Protein AF-A0A3D1SNP1-F1 (afdb_monomer_lite)

Secondary structure (DSSP, 8-state):
--------SHHHHHHHHHHHHHHHHHHHHHHHHHHHHHHHHHHHHHHHHHHHHHHHHHHHH-BHHHHHHHHHHHHHHTT--HHHHHHHHHHHHHHHHHIIIII---BTTT--HHHHHHHHHHHHHSB-TTSSBPPHHHHHHHHHHHHHHHHHHHHTTSSSS-GGGG--PPPPPPP--PPPPHHHHHHHHHHTS-TT--SHHHHHHHHHHHHHHHHHHHH---

Radius of gyration: 36.76 Å; chains: 1; bounding box: 94×92×94 Å

Structure (mmCIF, N/CA/C/O backbone):
data_AF-A0A3D1SNP1-F1
#
_entry.id   AF-A0A3D1SNP1-F1
#
loop_
_atom_site.group_PDB
_atom_site.id
_atom_site.type_symbol
_atom_site.label_atom_id
_atom_site.label_alt_id
_atom_site.label_comp_id
_atom_site.label_asym_id
_atom_site.label_entity_id
_atom_site.label_seq_id
_atom_site.pdbx_PDB_ins_code
_atom_site.Cartn_x
_atom_site.Cartn_y
_atom_site.Cartn_z
_atom_site.occupancy
_atom_site.B_iso_or_equiv
_atom_site.auth_seq_id
_atom_site.auth_comp_id
_atom_site.auth_asym_id
_atom_site.auth_atom_id
_atom_site.pdbx_PDB_model_num
ATOM 1 N N . MET A 1 1 ? -58.793 -73.718 56.127 1.00 41.69 1 MET A N 1
ATOM 2 C CA . MET A 1 1 ? -57.561 -73.667 55.311 1.00 41.69 1 MET A CA 1
ATOM 3 C C . MET A 1 1 ? -57.442 -72.226 54.839 1.00 41.69 1 MET A C 1
ATOM 5 O O . MET A 1 1 ? -58.309 -71.790 54.109 1.00 41.69 1 MET A O 1
ATOM 9 N N . GLY A 1 2 ? -56.604 -71.358 55.392 1.00 44.00 2 GLY A N 1
ATOM 10 C CA . GLY A 1 2 ? -55.218 -71.564 55.783 1.00 44.00 2 GLY A CA 1
ATOM 11 C C . GLY A 1 2 ? -54.349 -70.952 54.692 1.00 44.00 2 GLY A C 1
ATOM 12 O O . GLY A 1 2 ? -54.156 -71.608 53.682 1.00 44.00 2 GLY A O 1
ATOM 13 N N . SER A 1 3 ? -53.905 -69.709 54.898 1.00 43.56 3 SER A N 1
ATOM 14 C CA . SER A 1 3 ? -52.546 -69.228 54.597 1.00 43.56 3 SER A CA 1
ATOM 15 C C . SER A 1 3 ? -52.499 -67.700 54.670 1.00 43.56 3 SER A C 1
ATOM 17 O O . SER A 1 3 ? -53.070 -66.995 53.839 1.00 43.56 3 SER A O 1
ATOM 19 N N . GLU A 1 4 ? -51.794 -67.226 55.692 1.00 54.38 4 GLU A N 1
ATOM 20 C CA . GLU A 1 4 ? -51.233 -65.888 55.828 1.00 54.38 4 GLU A CA 1
ATOM 21 C C . GLU A 1 4 ? -50.501 -65.440 54.558 1.00 54.38 4 GLU A C 1
ATOM 23 O O . GLU A 1 4 ? -49.731 -66.216 53.996 1.00 54.38 4 GLU A O 1
ATOM 28 N N . GLN A 1 5 ? -50.589 -64.152 54.211 1.00 44.50 5 GLN A N 1
ATOM 29 C CA . GLN A 1 5 ? -49.405 -63.438 53.732 1.00 44.50 5 GLN A CA 1
ATOM 30 C C . GLN A 1 5 ? -49.269 -62.075 54.415 1.00 44.50 5 GLN A C 1
ATOM 32 O O . GLN A 1 5 ? -50.040 -61.135 54.239 1.00 44.50 5 GLN A O 1
ATOM 37 N N . SER A 1 6 ? -48.238 -62.052 55.248 1.00 46.25 6 SER A N 1
ATOM 38 C CA . SER A 1 6 ? -47.672 -60.972 56.034 1.00 46.25 6 SER A CA 1
ATOM 39 C C . SER A 1 6 ? -46.892 -59.971 55.162 1.00 46.25 6 SER A C 1
ATOM 41 O O . SER A 1 6 ? -46.160 -60.362 54.259 1.00 46.25 6 SER A O 1
ATOM 43 N N . LYS A 1 7 ? -47.026 -58.681 55.516 1.00 54.97 7 LYS A N 1
ATOM 44 C CA . LYS A 1 7 ? -46.068 -57.558 55.383 1.00 54.97 7 LYS A CA 1
ATOM 45 C C . LYS A 1 7 ? -45.305 -57.382 54.056 1.00 54.97 7 LYS A C 1
ATOM 47 O O . LYS A 1 7 ? -44.258 -57.992 53.907 1.00 54.97 7 LYS A O 1
ATOM 52 N N . GLN A 1 8 ? -45.635 -56.344 53.266 1.00 50.25 8 GLN A N 1
ATOM 53 C CA . GLN A 1 8 ? -44.623 -55.438 52.659 1.00 50.25 8 GLN A CA 1
ATOM 54 C C . GLN A 1 8 ? -45.152 -54.004 52.368 1.00 50.25 8 GLN A C 1
ATOM 56 O O . GLN A 1 8 ? -45.331 -53.646 51.207 1.00 50.25 8 GLN A O 1
ATOM 61 N N . PRO A 1 9 ? -45.334 -53.109 53.364 1.00 49.12 9 PRO A N 1
ATOM 62 C CA . PRO A 1 9 ? -45.567 -51.682 53.087 1.00 49.12 9 PRO A CA 1
ATOM 63 C C . PRO A 1 9 ? -44.273 -50.870 52.849 1.00 49.12 9 PRO A C 1
ATOM 65 O O . PRO A 1 9 ? -44.335 -49.683 52.545 1.00 49.12 9 PRO A O 1
ATOM 68 N N . SER A 1 10 ? -43.077 -51.457 53.015 1.00 54.72 10 SER A N 1
ATOM 69 C CA . SER A 1 10 ? -41.830 -50.682 53.154 1.00 54.72 10 SER A CA 1
ATOM 70 C C . SER A 1 10 ? -41.047 -50.424 51.859 1.00 54.72 10 SER A C 1
ATOM 72 O O . SER A 1 10 ? -40.319 -49.433 51.805 1.00 54.72 10 SER A O 1
ATOM 74 N N . LYS A 1 11 ? -41.193 -51.259 50.817 1.00 55.28 11 LYS A N 1
ATOM 75 C CA . LYS A 1 11 ? -40.366 -51.221 49.587 1.00 55.28 11 LYS A CA 1
ATOM 76 C C . LYS A 1 11 ? -40.820 -50.167 48.563 1.00 55.28 11 LYS A C 1
ATOM 78 O O . LYS A 1 11 ? -40.008 -49.393 48.069 1.00 55.28 11 LYS A O 1
ATOM 83 N N . GLN A 1 12 ? -42.129 -50.053 48.322 1.00 58.12 12 GLN A N 1
ATOM 84 C CA . GLN A 1 12 ? -42.682 -49.048 47.397 1.00 58.12 12 GLN A CA 1
ATOM 85 C C . GLN A 1 12 ? -42.515 -47.611 47.922 1.00 58.12 12 GLN A C 1
ATOM 87 O O . GLN A 1 12 ? -42.216 -46.691 47.163 1.00 58.12 12 GLN A O 1
ATOM 92 N N . MET A 1 13 ? -42.634 -47.408 49.240 1.00 56.16 13 MET A N 1
ATOM 93 C CA . MET A 1 13 ? -42.440 -46.093 49.863 1.00 56.16 13 MET A CA 1
ATOM 94 C C . MET A 1 13 ? -40.965 -45.645 49.859 1.00 56.16 13 MET A C 1
ATOM 96 O O . MET A 1 13 ? -40.683 -44.446 49.792 1.00 56.16 13 MET A O 1
ATOM 100 N N . THR A 1 14 ? -40.011 -46.588 49.904 1.00 63.25 14 THR A N 1
ATOM 101 C CA . THR A 1 14 ? -38.570 -46.297 49.777 1.00 63.25 14 THR A CA 1
ATOM 102 C C . THR A 1 14 ? -38.170 -46.001 48.334 1.00 63.25 14 THR A C 1
ATOM 104 O O . THR A 1 14 ? -37.409 -45.060 48.111 1.00 63.25 14 THR A O 1
ATOM 107 N N . GLU A 1 15 ? -38.730 -46.713 47.353 1.00 70.25 15 GLU A N 1
ATOM 108 C CA . GLU A 1 15 ? -38.539 -46.417 45.926 1.00 70.25 15 GLU A CA 1
ATOM 109 C C . GLU A 1 15 ? -39.110 -45.045 45.537 1.00 70.25 15 GLU A C 1
ATOM 111 O O . GLU A 1 15 ? -38.427 -44.265 44.870 1.00 70.25 15 GLU A O 1
ATOM 116 N N . ALA A 1 16 ? -40.301 -44.689 46.032 1.00 71.00 16 ALA A N 1
ATOM 117 C CA . ALA A 1 16 ? -40.900 -43.372 45.810 1.00 71.00 16 ALA A CA 1
ATOM 118 C C . ALA A 1 16 ? -40.064 -42.232 46.428 1.00 71.00 16 ALA A C 1
ATOM 120 O O . ALA A 1 16 ? -39.827 -41.208 45.779 1.00 71.00 16 ALA A O 1
ATOM 121 N N . ARG A 1 17 ? -39.544 -42.412 47.654 1.00 68.81 17 ARG A N 1
ATOM 122 C CA . ARG A 1 17 ? -38.609 -41.455 48.282 1.00 68.81 17 ARG A CA 1
ATOM 123 C C . ARG A 1 17 ? -37.294 -41.340 47.510 1.00 68.81 17 ARG A C 1
ATOM 125 O O . ARG A 1 17 ? -36.812 -40.227 47.310 1.00 68.81 17 ARG A O 1
ATOM 132 N N . ALA A 1 18 ? -36.732 -42.454 47.040 1.00 73.12 18 ALA A N 1
ATOM 133 C CA . ALA A 1 18 ? -35.506 -42.462 46.245 1.00 73.12 18 ALA A CA 1
ATOM 134 C C . ALA A 1 18 ? -35.694 -41.776 44.880 1.00 73.12 18 ALA A C 1
ATOM 136 O O . ALA A 1 18 ? -34.824 -41.016 44.449 1.00 73.12 18 ALA A O 1
ATOM 137 N N . ALA A 1 19 ? -36.839 -41.980 44.221 1.00 75.88 19 ALA A N 1
ATOM 138 C CA . ALA A 1 19 ? -37.198 -41.300 42.978 1.00 75.88 19 ALA A CA 1
ATOM 139 C C . ALA A 1 19 ? -37.371 -39.785 43.184 1.00 75.88 19 ALA A C 1
ATOM 141 O O . ALA A 1 19 ? -36.803 -38.995 42.428 1.00 75.88 19 ALA A O 1
ATOM 142 N N . ALA A 1 20 ? -38.060 -39.368 44.252 1.00 75.00 20 ALA A N 1
ATOM 143 C CA . ALA A 1 20 ? -38.206 -37.956 44.612 1.00 75.00 20 ALA A CA 1
ATOM 144 C C . ALA A 1 20 ? -36.853 -37.296 44.941 1.00 75.00 20 ALA A C 1
ATOM 146 O O . ALA A 1 20 ? -36.589 -36.160 44.540 1.00 75.00 20 ALA A O 1
ATOM 147 N N . GLN A 1 21 ? -35.955 -38.017 45.617 1.00 78.50 21 GLN A N 1
ATOM 148 C CA . GLN A 1 21 ? -34.618 -37.528 45.953 1.00 78.50 21 GLN A CA 1
ATOM 149 C C . GLN A 1 21 ? -33.711 -37.418 44.717 1.00 78.50 21 GLN A C 1
ATOM 151 O O . GLN A 1 21 ? -32.998 -36.424 44.572 1.00 78.50 21 GLN A O 1
ATOM 156 N N . ARG A 1 22 ? -33.794 -38.370 43.776 1.00 77.69 22 ARG A N 1
ATOM 157 C CA . ARG A 1 22 ? -33.128 -38.292 42.462 1.00 77.69 22 ARG A CA 1
ATOM 158 C C . ARG A 1 22 ? -33.655 -37.128 41.623 1.00 77.69 22 ARG A C 1
ATOM 160 O O . ARG A 1 22 ? -32.857 -36.388 41.053 1.00 77.69 22 ARG A O 1
ATOM 167 N N . ALA A 1 23 ? -34.971 -36.916 41.589 1.00 81.88 23 ALA A N 1
ATOM 168 C CA . ALA A 1 23 ? -35.578 -35.785 40.890 1.00 81.88 23 ALA A CA 1
ATOM 169 C C . ALA A 1 23 ? -35.114 -34.439 41.474 1.00 81.88 23 ALA A C 1
ATOM 171 O O . ALA A 1 23 ? -34.732 -33.539 40.726 1.00 81.88 23 ALA A O 1
ATOM 172 N N . LYS A 1 24 ? -35.047 -34.327 42.808 1.00 85.12 24 LYS A N 1
ATOM 173 C CA . LYS A 1 24 ? -34.539 -33.135 43.505 1.00 85.12 24 LYS A CA 1
ATOM 174 C C . LYS A 1 24 ? -33.056 -32.872 43.210 1.00 85.12 24 LYS A C 1
ATOM 176 O O . LYS A 1 24 ? -32.687 -31.731 42.941 1.00 85.12 24 LYS A O 1
ATOM 181 N N . LEU A 1 25 ? -32.219 -33.912 43.209 1.00 81.88 25 LEU A N 1
ATOM 182 C CA . LEU A 1 25 ? -30.797 -33.811 42.848 1.00 81.88 25 LEU A CA 1
ATOM 183 C C . LEU A 1 25 ? -30.603 -33.397 41.381 1.00 81.88 25 LEU A C 1
ATOM 185 O O . LEU A 1 25 ? -29.782 -32.526 41.094 1.00 81.88 25 LEU A O 1
ATOM 189 N N . ASN A 1 26 ? -31.392 -33.954 40.459 1.00 84.81 26 ASN A N 1
ATOM 190 C CA . ASN A 1 26 ? -31.354 -33.593 39.041 1.00 84.81 26 ASN A CA 1
ATOM 191 C C . ASN A 1 26 ? -31.805 -32.144 38.798 1.00 84.81 26 ASN A C 1
ATOM 193 O O . ASN A 1 26 ? -31.171 -31.433 38.017 1.00 84.81 26 ASN A O 1
ATOM 197 N N . ALA A 1 27 ? -32.844 -31.679 39.499 1.00 81.69 27 ALA A N 1
ATOM 198 C CA . ALA A 1 27 ? -33.298 -30.290 39.438 1.00 81.69 27 ALA A CA 1
ATOM 199 C C . ALA A 1 27 ? -32.215 -29.317 39.938 1.00 81.69 27 ALA A C 1
ATOM 201 O O . ALA A 1 27 ? -31.878 -28.355 39.247 1.00 81.69 27 ALA A O 1
ATOM 202 N N . GLN A 1 28 ? -31.581 -29.621 41.077 1.00 84.00 28 GLN A N 1
ATOM 203 C CA . GLN A 1 28 ? -30.463 -28.828 41.603 1.00 84.00 28 GLN A CA 1
ATOM 204 C C . GLN A 1 28 ? -29.247 -28.827 40.662 1.00 84.00 28 GLN A C 1
ATOM 206 O O . GLN A 1 28 ? -28.589 -27.798 40.497 1.00 84.00 28 GLN A O 1
ATOM 211 N N . ALA A 1 29 ? -28.944 -29.954 40.011 1.00 80.06 29 ALA A N 1
ATOM 212 C CA . ALA A 1 29 ? -27.867 -30.038 39.027 1.00 80.06 29 ALA A CA 1
ATOM 213 C C . ALA A 1 29 ? -28.162 -29.204 37.765 1.00 80.06 29 ALA A C 1
ATOM 215 O O . ALA A 1 29 ? -27.268 -28.524 37.254 1.00 80.06 29 ALA A O 1
ATOM 216 N N . ALA A 1 30 ? -29.408 -29.202 37.281 1.00 82.25 30 ALA A N 1
ATOM 217 C CA . ALA A 1 30 ? -29.834 -28.380 36.148 1.00 82.25 30 ALA A CA 1
ATOM 218 C C . ALA A 1 30 ? -29.753 -26.875 36.464 1.00 82.25 30 ALA A C 1
ATOM 220 O O . ALA A 1 30 ? -29.306 -26.085 35.630 1.00 82.25 30 ALA A O 1
ATOM 221 N N . GLU A 1 31 ? -30.111 -26.473 37.682 1.00 82.81 31 GLU A N 1
ATOM 222 C CA . GLU A 1 31 ? -30.048 -25.080 38.131 1.00 82.81 31 GLU A CA 1
ATOM 223 C C . GLU A 1 31 ? -28.607 -24.576 38.310 1.00 82.81 31 GLU A C 1
ATOM 225 O O . GLU A 1 31 ? -28.272 -23.464 37.887 1.00 82.81 31 GLU A O 1
ATOM 230 N N . ARG A 1 32 ? -27.705 -25.430 38.814 1.00 83.19 32 ARG A N 1
ATOM 231 C CA . ARG A 1 32 ? -26.255 -25.157 38.852 1.00 83.19 32 ARG A CA 1
ATOM 232 C C . ARG A 1 32 ? -25.652 -24.995 37.452 1.00 83.19 32 ARG A C 1
ATOM 234 O O . ARG A 1 32 ? -24.826 -24.112 37.242 1.00 83.19 32 ARG A O 1
ATOM 241 N N . ARG A 1 33 ? -26.084 -25.798 36.471 1.00 81.69 33 ARG A N 1
ATOM 242 C CA . ARG A 1 33 ? -25.649 -25.651 35.067 1.00 81.69 33 ARG A CA 1
ATOM 243 C C . ARG A 1 33 ? -26.142 -24.339 34.455 1.00 81.69 33 ARG A C 1
ATOM 245 O O . ARG A 1 33 ? -25.347 -23.611 33.869 1.00 81.69 33 ARG A O 1
ATOM 252 N N . ARG A 1 34 ? -27.417 -23.987 34.660 1.00 84.12 34 ARG A N 1
ATOM 253 C CA . ARG A 1 34 ? -27.999 -22.722 34.172 1.00 84.12 34 ARG A CA 1
ATOM 254 C C . ARG A 1 34 ? -27.319 -21.496 34.777 1.00 84.12 34 ARG A C 1
ATOM 256 O O . ARG A 1 34 ? -27.032 -20.543 34.058 1.00 84.12 34 ARG A O 1
ATOM 263 N N . THR A 1 35 ? -27.037 -21.513 36.079 1.00 80.75 35 THR A N 1
ATOM 264 C CA . THR A 1 35 ? -26.314 -20.422 36.753 1.00 80.75 35 THR A CA 1
ATOM 265 C C . THR A 1 35 ? -24.870 -20.322 36.265 1.00 80.75 35 THR A C 1
ATOM 267 O O . THR A 1 35 ? -24.453 -19.228 35.895 1.00 80.75 35 THR A O 1
ATOM 270 N N . ALA A 1 36 ? -24.145 -21.438 36.127 1.00 76.19 36 ALA A N 1
ATOM 271 C CA . ALA A 1 36 ? -22.794 -21.452 35.557 1.00 76.19 36 ALA A CA 1
ATOM 272 C C . ALA A 1 36 ? -22.746 -20.925 34.107 1.00 76.19 36 ALA A C 1
ATOM 274 O O . ALA A 1 36 ? -21.870 -20.126 33.764 1.00 76.19 36 ALA A O 1
ATOM 275 N N . GLU A 1 37 ? -23.710 -21.302 33.262 1.00 74.31 37 GLU A N 1
ATOM 276 C CA . GLU A 1 37 ? -23.847 -20.773 31.899 1.00 74.31 37 GLU A CA 1
ATOM 277 C C . GLU A 1 37 ? -24.155 -19.273 31.887 1.00 74.31 37 GLU A C 1
ATOM 279 O O . GLU A 1 37 ? -23.572 -18.532 31.090 1.00 74.31 37 GLU A O 1
ATOM 284 N N . LYS A 1 38 ? -25.035 -18.803 32.779 1.00 71.94 38 LYS A N 1
ATOM 285 C CA . LYS A 1 38 ? -25.382 -17.381 32.908 1.00 71.94 38 LYS A CA 1
ATOM 286 C C . LYS A 1 38 ? -24.165 -16.570 33.361 1.00 71.94 38 LYS A C 1
ATOM 288 O O . LYS A 1 38 ? -23.834 -15.578 32.721 1.00 71.94 38 LYS A O 1
ATOM 293 N N . THR A 1 39 ? -23.426 -17.036 34.370 1.00 71.06 39 THR A N 1
ATOM 294 C CA . THR A 1 39 ? -22.188 -16.401 34.852 1.00 71.06 39 THR A CA 1
ATOM 295 C C . THR A 1 39 ? -21.087 -16.397 33.787 1.00 71.06 39 THR A C 1
ATOM 297 O O . THR A 1 39 ? -20.402 -15.389 33.619 1.00 71.06 39 THR A O 1
ATOM 300 N N . SER A 1 40 ? -20.931 -17.483 33.022 1.00 69.81 40 SER A N 1
ATOM 301 C CA . SER A 1 40 ? -19.994 -17.566 31.891 1.00 69.81 40 SER A CA 1
ATOM 302 C C . SER A 1 40 ? -20.348 -16.575 30.775 1.00 69.81 40 SER A C 1
ATOM 304 O O . SER A 1 40 ? -19.479 -15.838 30.299 1.00 69.81 40 SER A O 1
ATOM 306 N N . LYS A 1 41 ? -21.633 -16.485 30.400 1.00 71.25 41 LYS A N 1
ATOM 307 C CA . LYS A 1 41 ? -22.130 -15.502 29.424 1.00 71.25 41 LYS A CA 1
ATOM 308 C C . LYS A 1 41 ? -21.901 -14.066 29.900 1.00 71.25 41 LYS A C 1
ATOM 310 O O . LYS A 1 41 ? -21.398 -13.265 29.116 1.00 71.25 41 LYS A O 1
ATOM 315 N N . THR A 1 42 ? -22.175 -13.757 31.169 1.00 66.88 42 THR A N 1
ATOM 316 C CA . THR A 1 42 ? -21.935 -12.423 31.746 1.00 66.88 42 THR A CA 1
ATOM 317 C C . THR A 1 42 ? -20.449 -12.070 31.765 1.00 66.88 42 THR A C 1
ATOM 319 O O . THR A 1 42 ? -20.086 -10.989 31.314 1.00 66.88 42 THR A O 1
ATOM 322 N N . LYS A 1 43 ? -19.561 -12.981 32.192 1.00 66.62 43 LYS A N 1
ATOM 323 C CA . LYS A 1 43 ? -18.103 -12.750 32.161 1.00 66.62 43 LYS A CA 1
ATOM 324 C C . LYS A 1 43 ? -17.589 -12.499 30.739 1.00 66.62 43 LYS A C 1
ATOM 326 O O . LYS A 1 43 ? -16.807 -11.577 30.527 1.00 66.62 43 LYS A O 1
ATOM 331 N N . ARG A 1 44 ? -18.062 -13.273 29.753 1.00 67.88 44 ARG A N 1
ATOM 332 C CA . ARG A 1 44 ? -17.726 -13.071 28.331 1.00 67.88 44 ARG A CA 1
ATOM 333 C C . ARG A 1 44 ? -18.254 -11.741 27.789 1.00 67.88 44 ARG A C 1
ATOM 335 O O . ARG A 1 44 ? -17.549 -11.093 27.024 1.00 67.88 44 ARG A O 1
ATOM 342 N N . ALA A 1 45 ? -19.467 -11.337 28.165 1.00 66.69 45 ALA A N 1
ATOM 343 C CA . ALA A 1 45 ? -20.037 -10.049 27.771 1.00 66.69 45 ALA A CA 1
ATOM 344 C C . ALA A 1 45 ? -19.237 -8.878 28.362 1.00 66.69 45 ALA A C 1
ATOM 346 O O . ALA A 1 45 ? -18.859 -7.976 27.621 1.00 66.69 45 ALA A O 1
ATOM 347 N N . ASN A 1 46 ? -18.885 -8.952 29.650 1.00 67.06 46 ASN A N 1
ATOM 348 C CA . ASN A 1 46 ? -18.107 -7.916 30.332 1.00 67.06 46 ASN A CA 1
ATOM 349 C C . ASN A 1 46 ? -16.686 -7.786 29.759 1.00 67.06 46 ASN A C 1
ATOM 351 O O . ASN A 1 46 ? -16.213 -6.679 29.525 1.00 67.06 46 ASN A O 1
ATOM 355 N N . GLY A 1 47 ? -16.025 -8.912 29.456 1.00 68.88 47 GLY A N 1
ATOM 356 C CA . GLY A 1 47 ? -14.714 -8.909 28.796 1.00 68.88 47 GLY A CA 1
ATOM 357 C C . GLY A 1 47 ? -14.760 -8.303 27.389 1.00 68.88 47 GLY A C 1
ATOM 358 O O . GLY A 1 47 ? -13.914 -7.483 27.043 1.00 68.88 47 GLY A O 1
ATOM 359 N N . LYS A 1 48 ? -15.794 -8.634 26.599 1.00 69.50 48 LYS A N 1
ATOM 360 C CA . LYS A 1 48 ? -16.016 -8.017 25.280 1.00 69.50 48 LYS A CA 1
ATOM 361 C C . LYS A 1 48 ? -16.279 -6.514 25.374 1.00 69.50 48 LYS A C 1
ATOM 363 O O . LYS A 1 48 ? -15.869 -5.783 24.480 1.00 69.50 48 LYS A O 1
ATOM 368 N N . GLN A 1 49 ? -16.969 -6.060 26.418 1.00 68.50 49 GLN A N 1
ATOM 369 C CA . GLN A 1 49 ? -17.264 -4.645 26.627 1.00 68.50 49 GLN A CA 1
ATOM 370 C C . GLN A 1 49 ? -16.005 -3.861 27.020 1.00 68.50 49 GLN A C 1
ATOM 372 O O . GLN A 1 49 ? -15.676 -2.891 26.348 1.00 68.50 49 GLN A O 1
ATOM 377 N N . GLY A 1 50 ? -15.212 -4.361 27.975 1.00 71.62 50 GLY A N 1
ATOM 378 C CA . GLY A 1 50 ? -13.937 -3.735 28.346 1.00 71.62 50 GLY A CA 1
ATOM 379 C C . GLY A 1 50 ? -12.925 -3.667 27.194 1.00 71.62 50 GLY A C 1
ATOM 380 O O . GLY A 1 50 ? -12.244 -2.657 27.027 1.00 71.62 50 GLY A O 1
ATOM 381 N N . GLN A 1 51 ? -12.855 -4.702 26.347 1.00 71.62 51 GLN A N 1
ATOM 382 C CA . GLN A 1 51 ? -11.990 -4.680 25.161 1.00 71.62 51 GLN A CA 1
ATOM 383 C C . GLN A 1 51 ? -12.458 -3.632 24.136 1.00 71.62 51 GLN A C 1
ATOM 385 O O . GLN A 1 51 ? -11.637 -2.881 23.618 1.00 71.62 51 GLN A O 1
ATOM 390 N N . ARG A 1 52 ? -13.770 -3.516 23.887 1.00 72.38 52 ARG A N 1
ATOM 391 C CA . ARG A 1 52 ? -14.341 -2.478 23.005 1.00 72.38 52 ARG A CA 1
ATOM 392 C C . ARG A 1 52 ? -14.080 -1.062 23.505 1.00 72.38 52 ARG A C 1
ATOM 394 O O . ARG A 1 52 ? -13.775 -0.186 22.697 1.00 72.38 52 ARG A O 1
ATOM 401 N N . ASP A 1 53 ? -14.152 -0.838 24.812 1.00 73.31 53 ASP A N 1
ATOM 402 C CA . ASP A 1 53 ? -13.896 0.476 25.407 1.00 73.31 53 ASP A CA 1
ATOM 403 C C . ASP A 1 53 ?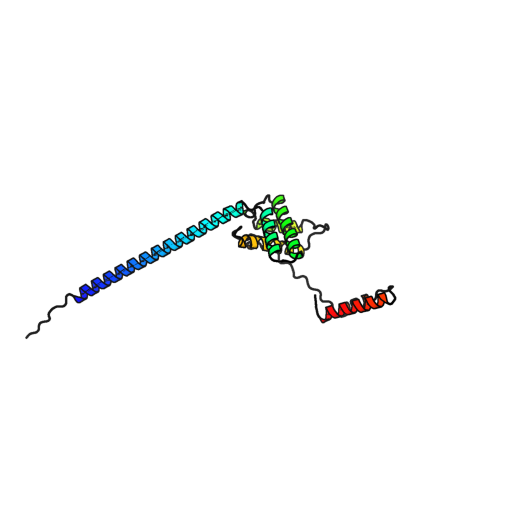 -12.420 0.878 25.257 1.00 73.31 53 ASP A C 1
ATOM 405 O O . ASP A 1 53 ? -12.111 2.005 24.863 1.00 73.31 53 ASP A O 1
ATOM 409 N N . LEU A 1 54 ? -11.494 -0.062 25.477 1.00 74.38 54 LEU A N 1
ATOM 410 C CA . LEU A 1 54 ? -10.058 0.149 25.258 1.00 74.38 54 LEU A CA 1
ATOM 411 C C . LEU A 1 54 ? -9.732 0.447 23.788 1.00 74.38 54 LEU A C 1
ATOM 413 O O . LEU A 1 54 ? -8.986 1.386 23.504 1.00 74.38 54 LEU A O 1
ATOM 417 N N . LEU A 1 55 ? -10.309 -0.317 22.857 1.00 72.81 55 LEU A N 1
ATOM 418 C CA . LEU A 1 55 ? -10.168 -0.098 21.413 1.00 72.81 55 LEU A CA 1
ATOM 419 C C . LEU A 1 55 ? -10.730 1.265 20.997 1.00 72.81 55 LEU A C 1
ATOM 421 O O . LEU A 1 55 ? -10.088 2.012 20.261 1.00 72.81 55 LEU A O 1
ATOM 425 N N . THR A 1 56 ? -11.902 1.622 21.524 1.00 71.81 56 THR A N 1
ATOM 426 C CA . THR A 1 56 ? -12.550 2.917 21.289 1.00 71.81 56 THR A CA 1
ATOM 427 C C . THR A 1 56 ? -11.701 4.079 21.793 1.00 71.81 56 THR A C 1
ATOM 429 O O . THR A 1 56 ? -11.629 5.123 21.145 1.00 71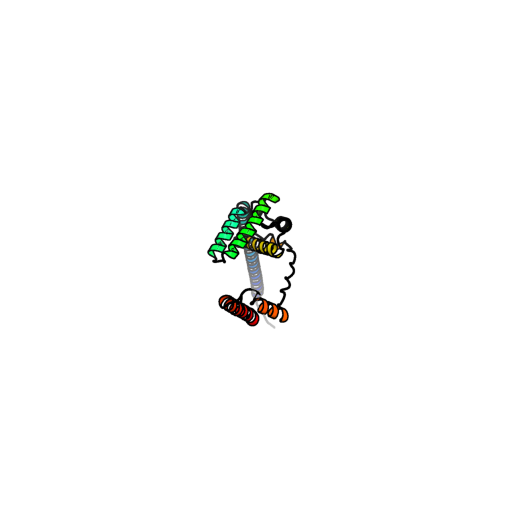.81 56 THR A O 1
ATOM 432 N N . LYS A 1 57 ? -11.007 3.895 22.915 1.00 76.06 57 LYS A N 1
ATOM 433 C CA . LYS A 1 57 ? -10.075 4.890 23.438 1.00 76.06 57 LYS A CA 1
ATOM 434 C C . LYS A 1 57 ? -8.819 5.007 22.574 1.00 76.06 57 LYS A C 1
ATOM 436 O O . LYS A 1 57 ? -8.424 6.118 22.242 1.00 76.06 57 LYS A O 1
ATOM 441 N N . ARG A 1 58 ? -8.218 3.883 22.164 1.00 76.62 58 ARG A N 1
ATOM 442 C CA . ARG A 1 58 ? -7.028 3.872 21.293 1.00 76.62 58 ARG A CA 1
ATOM 443 C C . ARG A 1 58 ? -7.310 4.527 19.941 1.00 76.62 58 ARG A C 1
ATOM 445 O O . ARG A 1 58 ? -6.596 5.450 19.565 1.00 76.62 58 ARG A O 1
ATOM 452 N N . ARG A 1 59 ? -8.391 4.141 19.252 1.00 70.81 59 ARG A N 1
ATOM 453 C CA . ARG A 1 59 ? -8.755 4.720 17.942 1.00 70.81 59 ARG A CA 1
ATOM 454 C C . ARG A 1 59 ? -8.989 6.234 17.997 1.00 70.81 59 ARG A C 1
ATOM 456 O O . ARG A 1 59 ? -8.676 6.922 17.034 1.00 70.81 59 ARG A O 1
ATOM 463 N N . ALA A 1 60 ? -9.538 6.733 19.110 1.00 74.25 60 ALA A N 1
ATOM 464 C CA . ALA A 1 60 ? -9.838 8.150 19.310 1.00 74.25 60 ALA A CA 1
ATOM 465 C C . ALA A 1 60 ? -8.590 8.982 19.651 1.00 74.25 60 ALA A C 1
ATOM 467 O O . ALA A 1 60 ? -8.650 10.204 19.652 1.00 74.25 60 ALA A O 1
ATOM 468 N N . GLN A 1 61 ? -7.468 8.329 19.967 1.00 83.25 61 GLN A N 1
ATOM 469 C CA . GLN A 1 61 ? -6.226 8.985 20.382 1.00 83.25 61 GLN A CA 1
ATOM 470 C C . GLN A 1 61 ? -5.080 8.786 19.383 1.00 83.25 61 GLN A C 1
ATOM 472 O O . GLN A 1 61 ? -4.105 9.536 19.411 1.00 83.25 61 GLN A O 1
ATOM 477 N N . THR A 1 62 ? -5.159 7.783 18.506 1.00 90.69 62 THR A N 1
ATOM 478 C CA . THR A 1 62 ? -4.107 7.502 17.527 1.00 90.69 62 THR A CA 1
ATOM 479 C C . THR A 1 62 ? -4.306 8.322 16.253 1.00 90.69 62 THR A C 1
ATOM 481 O O . THR A 1 62 ? -5.259 8.125 15.498 1.00 90.69 62 THR A O 1
ATOM 484 N N . THR A 1 63 ? -3.357 9.216 15.985 1.00 95.19 63 THR A N 1
ATOM 485 C CA . THR A 1 63 ? -3.316 10.008 14.752 1.00 95.19 63 THR A CA 1
ATOM 486 C C . THR A 1 63 ? -2.820 9.174 13.572 1.00 95.19 63 THR A C 1
ATOM 488 O O . THR A 1 63 ? -2.047 8.225 13.735 1.00 95.19 63 THR A O 1
ATOM 491 N N . MET A 1 64 ? -3.223 9.560 12.360 1.00 94.25 64 MET A N 1
ATOM 492 C CA . MET A 1 64 ? -2.756 8.948 11.114 1.00 94.25 64 MET A CA 1
ATOM 493 C C . MET A 1 64 ? -1.232 9.023 10.974 1.00 94.25 64 MET A C 1
ATOM 495 O O . MET A 1 64 ? -0.620 8.054 10.540 1.00 94.25 64 MET A O 1
ATOM 499 N N . VAL A 1 65 ? -0.614 10.142 11.372 1.00 95.56 65 VAL A N 1
ATOM 500 C CA . VAL A 1 65 ? 0.850 10.325 11.341 1.00 95.56 65 VAL A CA 1
ATOM 501 C C . VAL A 1 65 ? 1.540 9.254 12.180 1.00 95.56 65 VAL A C 1
ATOM 503 O O . VAL A 1 65 ? 2.307 8.459 11.642 1.00 95.56 65 VAL A O 1
ATOM 506 N N . ARG A 1 66 ? 1.191 9.179 13.470 1.00 94.88 66 ARG A N 1
ATOM 507 C CA . ARG A 1 66 ? 1.808 8.244 14.412 1.00 94.88 66 ARG A CA 1
ATOM 508 C C . ARG A 1 66 ? 1.594 6.794 13.989 1.00 94.88 66 ARG A C 1
ATOM 510 O O . ARG A 1 66 ? 2.518 5.994 14.022 1.00 94.88 66 ARG A O 1
ATOM 517 N N . ALA A 1 67 ? 0.384 6.460 13.546 1.00 95.81 67 ALA A N 1
ATOM 518 C CA . ALA A 1 67 ? 0.078 5.116 13.075 1.00 95.81 67 ALA A CA 1
ATOM 519 C C . ALA A 1 67 ? 0.932 4.703 11.867 1.00 95.81 67 ALA A C 1
ATOM 521 O O . ALA A 1 67 ? 1.368 3.555 11.791 1.00 95.81 67 ALA A O 1
ATOM 522 N N . ILE A 1 68 ? 1.163 5.620 10.921 1.00 96.88 68 ILE A N 1
ATOM 523 C CA . ILE A 1 68 ? 2.012 5.366 9.753 1.00 96.88 68 ILE A CA 1
ATOM 524 C C . ILE A 1 68 ? 3.472 5.185 10.180 1.00 96.88 68 ILE A C 1
ATOM 526 O O . ILE A 1 68 ? 4.125 4.272 9.682 1.00 96.88 68 ILE A O 1
ATOM 530 N N . GLU A 1 69 ? 3.976 6.008 11.099 1.00 95.94 69 GLU A N 1
ATOM 531 C CA . GLU A 1 69 ? 5.337 5.882 11.639 1.00 95.94 69 GLU A CA 1
ATOM 532 C C . GLU A 1 69 ? 5.543 4.531 12.333 1.00 95.94 69 GLU A C 1
ATOM 534 O O . GLU A 1 69 ? 6.466 3.798 11.977 1.00 95.94 69 GLU A O 1
ATOM 539 N N . ASP A 1 70 ? 4.628 4.145 13.229 1.00 95.31 70 ASP A N 1
ATOM 540 C CA . ASP A 1 70 ? 4.676 2.857 13.929 1.00 95.31 70 ASP A CA 1
ATOM 541 C C . ASP A 1 70 ? 4.624 1.673 12.939 1.00 95.31 70 ASP A C 1
ATOM 543 O O . ASP A 1 70 ? 5.319 0.669 13.108 1.00 95.31 70 ASP A O 1
ATOM 547 N N . TYR A 1 71 ? 3.820 1.789 11.875 1.00 95.75 71 TYR A N 1
ATOM 548 C CA . TYR A 1 71 ? 3.723 0.775 10.823 1.00 95.75 71 TYR A CA 1
ATOM 549 C C . TYR A 1 71 ? 5.023 0.620 10.024 1.00 95.75 71 TYR A C 1
ATOM 551 O O . TYR A 1 71 ? 5.427 -0.504 9.706 1.00 95.75 71 TYR A O 1
ATOM 559 N N . LEU A 1 72 ? 5.667 1.737 9.676 1.00 94.75 72 LEU A N 1
ATOM 560 C CA . LEU A 1 72 ? 6.924 1.730 8.930 1.00 94.75 72 LEU A CA 1
ATOM 561 C C . LEU A 1 72 ? 8.070 1.175 9.785 1.00 94.75 72 LEU A C 1
ATOM 563 O O . LEU A 1 72 ? 8.814 0.330 9.289 1.00 94.75 72 LEU A O 1
ATOM 567 N N . ALA A 1 73 ? 8.146 1.556 11.063 1.00 93.56 73 ALA A N 1
ATOM 568 C CA . ALA A 1 73 ? 9.128 1.020 12.008 1.00 93.56 73 ALA A CA 1
ATOM 569 C C . ALA A 1 73 ? 8.985 -0.504 12.200 1.00 93.56 73 ALA A C 1
ATOM 571 O O . ALA A 1 73 ? 9.976 -1.233 12.234 1.00 93.56 73 ALA A O 1
ATOM 572 N N . ASP A 1 74 ? 7.751 -1.017 12.253 1.00 92.94 74 ASP A N 1
ATOM 573 C CA . ASP A 1 74 ? 7.478 -2.460 12.329 1.00 92.94 74 ASP A CA 1
ATOM 574 C C . ASP A 1 74 ? 7.966 -3.227 11.084 1.00 92.94 74 ASP A C 1
ATOM 576 O O . ASP A 1 74 ? 8.501 -4.333 11.193 1.00 92.94 74 ASP A O 1
ATOM 580 N N . HIS A 1 75 ? 7.819 -2.640 9.890 1.00 90.75 75 HIS A N 1
ATOM 581 C CA . HIS A 1 75 ? 8.296 -3.254 8.644 1.00 90.75 75 HIS A CA 1
ATOM 582 C C . HIS A 1 75 ? 9.820 -3.191 8.503 1.00 90.75 75 HIS A C 1
ATOM 584 O O . HIS A 1 75 ? 10.412 -4.112 7.937 1.00 90.75 75 HIS A O 1
ATOM 590 N N . GLU A 1 76 ? 10.449 -2.138 9.024 1.00 88.75 76 GLU A N 1
ATOM 591 C CA . GLU A 1 76 ? 11.906 -2.018 9.087 1.00 88.75 76 GLU A CA 1
ATOM 592 C C . GLU A 1 76 ? 12.505 -3.099 9.997 1.00 88.75 76 GLU A C 1
ATOM 594 O O . GLU A 1 76 ? 13.379 -3.847 9.560 1.00 88.75 76 GLU A O 1
ATOM 599 N N . GLY A 1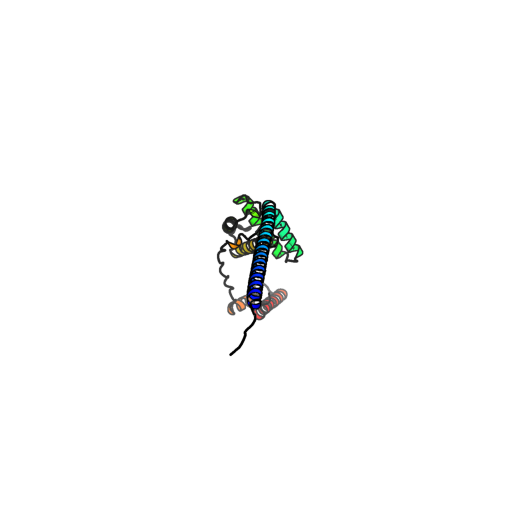 77 ? 11.946 -3.294 11.199 1.00 85.75 77 GLY A N 1
ATOM 600 C CA . GLY A 1 77 ? 12.359 -4.369 12.113 1.00 85.75 77 GLY A CA 1
ATOM 601 C C . GLY A 1 77 ? 12.121 -5.788 11.576 1.00 85.75 77 GLY A C 1
ATOM 602 O O . GLY A 1 77 ? 12.737 -6.741 12.047 1.00 85.75 77 GLY A O 1
ATOM 603 N N . SER A 1 78 ? 11.261 -5.934 10.563 1.00 84.88 78 SER A N 1
ATOM 604 C CA . SER A 1 78 ? 10.937 -7.213 9.915 1.00 84.88 78 SER A CA 1
ATOM 605 C C . SER A 1 78 ? 11.788 -7.511 8.666 1.00 84.88 78 SER A C 1
ATOM 607 O O . SER A 1 78 ? 11.470 -8.442 7.926 1.00 84.88 78 SER A O 1
ATOM 609 N N . ASN A 1 79 ? 12.853 -6.739 8.398 1.00 83.69 79 ASN A N 1
ATOM 610 C CA . ASN A 1 79 ? 13.753 -6.896 7.241 1.00 83.69 79 ASN A CA 1
ATOM 611 C C . ASN A 1 79 ? 13.049 -6.867 5.868 1.00 83.69 79 ASN A C 1
ATOM 613 O O . ASN A 1 79 ? 13.469 -7.529 4.912 1.00 83.69 79 ASN A O 1
ATOM 617 N N . HIS A 1 80 ? 11.976 -6.084 5.729 1.00 86.19 80 HIS A N 1
ATOM 618 C CA . HIS A 1 80 ? 11.385 -5.845 4.412 1.00 86.19 80 HIS A CA 1
ATOM 619 C C . HIS A 1 80 ? 12.357 -5.064 3.520 1.00 86.19 80 HIS A C 1
ATOM 621 O O . HIS A 1 80 ? 13.094 -4.196 3.984 1.00 86.19 80 HIS A O 1
ATOM 627 N N . SER A 1 81 ? 12.340 -5.334 2.209 1.00 88.50 81 SER A N 1
ATOM 628 C CA . SER A 1 81 ? 13.253 -4.645 1.293 1.00 88.50 81 SER A CA 1
ATOM 629 C C . SER A 1 81 ? 13.051 -3.119 1.335 1.00 88.50 81 SER A C 1
ATOM 631 O O . SER A 1 81 ? 11.902 -2.663 1.415 1.00 88.50 81 SER A O 1
ATOM 633 N N . PRO A 1 82 ? 14.118 -2.307 1.173 1.00 87.69 82 PRO A N 1
ATOM 634 C CA . PRO A 1 82 ? 14.011 -0.843 1.170 1.00 87.69 82 PRO A CA 1
ATOM 635 C C . PRO A 1 82 ? 12.987 -0.331 0.154 1.00 87.69 82 PRO A C 1
ATOM 637 O O . PRO A 1 82 ? 12.272 0.646 0.377 1.00 87.69 82 PRO A O 1
ATOM 640 N N . LYS A 1 83 ? 12.856 -1.048 -0.969 1.00 87.25 83 LYS A N 1
ATOM 641 C CA . LYS A 1 83 ? 11.869 -0.728 -1.994 1.00 87.25 83 LYS A CA 1
ATOM 642 C C . LYS A 1 83 ? 10.437 -0.886 -1.487 1.00 87.25 83 LYS A C 1
ATOM 644 O O . LYS A 1 83 ? 9.588 -0.066 -1.823 1.00 87.25 83 LYS A O 1
ATOM 649 N N . THR A 1 84 ? 10.164 -1.914 -0.687 1.00 87.75 84 THR A N 1
ATOM 650 C CA . THR A 1 84 ? 8.844 -2.152 -0.087 1.00 87.75 84 THR A CA 1
ATOM 651 C C . THR A 1 84 ? 8.483 -1.036 0.890 1.00 87.75 84 THR A C 1
ATOM 653 O O . THR A 1 84 ? 7.387 -0.485 0.793 1.00 87.75 84 THR A O 1
ATOM 656 N N . LEU A 1 85 ? 9.421 -0.627 1.752 1.00 91.75 85 LEU A N 1
ATOM 657 C CA . LEU A 1 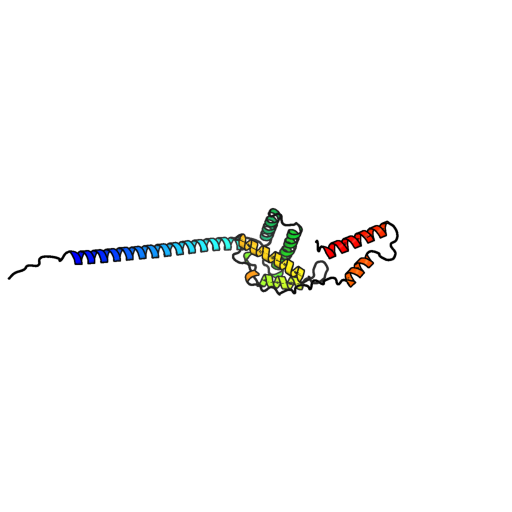85 ? 9.239 0.511 2.662 1.00 91.75 85 LEU A CA 1
ATOM 658 C C . LEU A 1 85 ? 8.938 1.805 1.899 1.00 91.75 85 LEU A C 1
ATOM 660 O O . LEU A 1 85 ? 7.954 2.478 2.199 1.00 91.75 85 LEU A O 1
ATOM 664 N N . GLN A 1 86 ? 9.699 2.098 0.839 1.00 91.69 86 GLN A N 1
ATOM 665 C CA . GLN A 1 86 ? 9.464 3.269 -0.012 1.00 91.69 86 GLN A CA 1
ATOM 666 C C . GLN A 1 86 ? 8.054 3.272 -0.631 1.00 91.69 86 GLN A C 1
ATOM 668 O O . GLN A 1 86 ? 7.408 4.324 -0.713 1.00 91.69 86 GLN A O 1
ATOM 673 N N . TRP A 1 87 ? 7.554 2.108 -1.062 1.00 91.06 87 TRP A N 1
ATOM 674 C CA . TRP A 1 87 ? 6.190 1.984 -1.581 1.00 91.06 87 TRP A CA 1
ATOM 675 C C . TRP A 1 87 ? 5.144 2.303 -0.514 1.00 91.06 87 TRP A C 1
ATOM 677 O O . TRP A 1 87 ? 4.220 3.070 -0.794 1.00 91.06 87 TRP A O 1
ATOM 687 N N . HIS A 1 88 ? 5.299 1.760 0.697 1.00 94.31 88 HIS A N 1
ATOM 688 C CA . HIS A 1 88 ? 4.402 2.062 1.811 1.00 94.31 88 HIS A CA 1
ATOM 689 C C . HIS A 1 88 ? 4.448 3.541 2.186 1.00 94.31 88 HIS A C 1
ATOM 691 O O . HIS A 1 88 ? 3.397 4.171 2.240 1.00 94.31 88 HIS A O 1
ATOM 697 N N . GLN A 1 89 ? 5.637 4.119 2.347 1.00 95.12 89 GLN A N 1
ATOM 698 C CA . GLN A 1 89 ? 5.808 5.530 2.689 1.00 95.12 89 GLN A CA 1
ATOM 699 C C . GLN A 1 89 ? 5.122 6.447 1.669 1.00 95.12 89 GLN A C 1
ATOM 701 O O . GLN A 1 89 ? 4.363 7.339 2.042 1.00 95.12 89 GLN A O 1
ATOM 706 N N . THR A 1 90 ? 5.321 6.185 0.373 1.00 94.44 90 THR A N 1
ATOM 707 C CA . THR A 1 90 ? 4.691 6.971 -0.696 1.00 94.44 90 THR A CA 1
ATOM 708 C C . THR A 1 90 ? 3.168 6.848 -0.651 1.00 94.44 90 THR A C 1
ATOM 710 O O . THR A 1 90 ? 2.457 7.850 -0.688 1.00 94.44 90 THR A O 1
ATOM 713 N N . ALA A 1 91 ? 2.650 5.619 -0.578 1.00 95.00 91 ALA A N 1
ATOM 714 C CA . ALA A 1 91 ? 1.213 5.372 -0.606 1.00 95.00 91 ALA A CA 1
ATOM 715 C C . ALA A 1 91 ? 0.501 5.951 0.624 1.00 95.00 91 ALA A C 1
ATOM 717 O O . ALA A 1 91 ? -0.528 6.609 0.487 1.00 95.00 91 ALA A O 1
ATOM 718 N N . LEU A 1 92 ? 1.054 5.717 1.815 1.00 96.88 92 LEU A N 1
ATOM 719 C CA . LEU A 1 92 ? 0.465 6.144 3.080 1.00 96.88 92 LEU A CA 1
ATOM 720 C C . LEU A 1 92 ? 0.609 7.651 3.298 1.00 96.88 92 LEU A C 1
ATOM 722 O O . LEU A 1 92 ? -0.309 8.264 3.832 1.00 96.88 92 LEU A O 1
ATOM 726 N N . GLY A 1 93 ? 1.691 8.265 2.810 1.00 96.12 93 GLY A N 1
ATOM 727 C CA . GLY A 1 93 ? 1.816 9.722 2.767 1.00 96.12 93 GLY A CA 1
ATOM 728 C C . GLY A 1 93 ? 0.718 10.363 1.915 1.00 96.12 93 GLY A C 1
ATOM 729 O O . GLY A 1 93 ? 0.049 11.284 2.371 1.00 96.12 93 GLY A O 1
ATOM 730 N N . LEU A 1 94 ? 0.461 9.821 0.717 1.00 95.00 94 LEU A N 1
ATOM 731 C CA . LEU A 1 94 ? -0.631 10.294 -0.145 1.00 95.00 94 LEU A CA 1
ATOM 732 C C . LEU A 1 94 ? -2.013 10.091 0.488 1.00 95.00 94 LEU A C 1
ATOM 734 O O . LEU A 1 94 ? -2.873 10.956 0.344 1.00 95.00 94 LEU A O 1
ATOM 738 N N . LEU A 1 95 ? -2.237 8.958 1.162 1.00 96.12 95 LEU A N 1
ATOM 739 C CA . LEU A 1 95 ? -3.478 8.707 1.897 1.00 96.12 95 LEU A CA 1
ATOM 740 C C . LEU A 1 95 ? -3.667 9.731 3.018 1.00 96.12 95 LEU A C 1
ATOM 742 O O . LEU A 1 95 ? -4.720 10.352 3.091 1.00 96.12 95 LEU A O 1
ATOM 746 N N . ARG A 1 96 ? -2.643 9.936 3.855 1.00 96.38 96 ARG A N 1
ATOM 747 C CA . ARG A 1 96 ? -2.671 10.904 4.957 1.00 96.38 96 ARG A CA 1
ATOM 748 C C . ARG A 1 96 ? -3.012 12.300 4.454 1.00 96.38 96 ARG A C 1
ATOM 750 O O . ARG A 1 96 ? -3.956 12.898 4.949 1.00 96.38 96 ARG A O 1
ATOM 757 N N . THR A 1 97 ? -2.267 12.792 3.465 1.00 95.88 97 THR A N 1
ATOM 758 C CA . THR A 1 97 ? -2.476 14.130 2.903 1.00 95.88 97 THR A CA 1
ATOM 759 C C . THR A 1 97 ? -3.892 14.294 2.365 1.00 95.88 97 THR A C 1
ATOM 761 O O . THR A 1 97 ? -4.518 15.313 2.624 1.00 95.88 97 THR A O 1
ATOM 764 N N . PHE A 1 98 ? -4.424 13.288 1.666 1.00 95.81 98 PHE A N 1
ATOM 765 C CA . PHE A 1 98 ? -5.798 13.334 1.176 1.00 95.81 98 PHE A CA 1
ATOM 766 C C . PHE A 1 98 ? -6.825 13.376 2.316 1.00 95.81 98 PHE A C 1
ATOM 768 O O . PHE A 1 98 ? -7.727 14.206 2.288 1.00 95.81 98 PHE A O 1
ATOM 775 N N . LEU A 1 99 ? -6.694 12.501 3.317 1.00 95.81 99 LEU A N 1
ATOM 776 C CA . LEU A 1 99 ? -7.615 12.463 4.457 1.00 95.81 99 LEU A CA 1
ATOM 777 C C . LEU A 1 99 ? -7.612 13.789 5.224 1.00 95.81 99 LEU A C 1
ATOM 779 O O . LEU A 1 99 ? -8.669 14.316 5.551 1.00 95.81 99 LEU A O 1
ATOM 783 N N . GLU A 1 100 ? -6.434 14.359 5.445 1.00 95.25 100 GLU A N 1
ATOM 784 C CA . GLU A 1 100 ? -6.274 15.616 6.167 1.00 95.25 100 GLU A CA 1
ATOM 785 C C . GLU A 1 100 ? -6.840 16.807 5.380 1.00 95.25 100 GLU A C 1
ATOM 787 O O . GLU A 1 100 ? -7.630 17.578 5.917 1.00 95.25 100 GLU A O 1
ATOM 792 N N . GLN A 1 101 ? -6.487 16.940 4.097 1.00 94.88 101 GLN A N 1
ATOM 793 C CA . GLN A 1 101 ? -6.826 18.123 3.296 1.00 94.88 101 GLN A CA 1
ATOM 794 C C . GLN A 1 101 ? -8.251 18.098 2.733 1.00 94.88 101 GLN A C 1
ATOM 796 O O . GLN A 1 101 ? -8.904 19.134 2.685 1.00 94.88 101 GLN A O 1
ATOM 801 N N . GLU A 1 102 ? -8.734 16.935 2.294 1.00 93.75 102 GLU A N 1
ATOM 802 C CA . GLU A 1 102 ? -10.014 16.814 1.574 1.00 93.75 102 GLU A CA 1
ATOM 803 C C . GLU A 1 102 ? -11.147 16.308 2.475 1.00 93.75 102 GLU A C 1
ATOM 805 O O . GLU A 1 102 ? -12.326 16.495 2.165 1.00 93.75 102 GLU A O 1
ATOM 810 N N . ARG A 1 103 ? -10.812 15.622 3.578 1.00 93.56 103 ARG A N 1
ATOM 811 C CA . ARG A 1 103 ? -11.793 15.032 4.504 1.00 93.56 103 ARG A CA 1
ATOM 812 C C . ARG A 1 103 ? -11.737 15.605 5.916 1.00 93.56 103 ARG A C 1
ATOM 814 O O . ARG A 1 103 ? -12.684 15.395 6.665 1.00 93.56 103 ARG A O 1
ATOM 821 N N . GLY A 1 104 ? -10.675 16.326 6.282 1.00 92.62 104 GLY A N 1
ATOM 822 C CA . GLY A 1 104 ? -10.462 16.790 7.656 1.00 92.62 104 GLY A CA 1
ATOM 823 C C . GLY A 1 104 ? -10.252 15.649 8.659 1.00 92.62 104 GLY A C 1
ATOM 824 O O . GLY A 1 104 ? -10.377 15.860 9.861 1.00 92.62 104 GLY A O 1
ATOM 825 N N . VAL A 1 105 ? -9.949 14.440 8.178 1.00 93.62 105 VAL A N 1
ATOM 826 C CA . VAL A 1 105 ? -9.789 13.236 8.998 1.00 93.62 105 VAL A CA 1
ATOM 827 C C . VAL A 1 105 ? -8.328 13.094 9.400 1.00 93.62 105 VAL A C 1
ATOM 829 O O . VAL A 1 105 ? -7.445 12.944 8.553 1.00 93.62 105 VAL A O 1
ATOM 832 N N . THR A 1 106 ? -8.068 13.105 10.707 1.00 93.81 106 THR A N 1
ATOM 833 C CA . THR A 1 106 ? -6.702 13.015 11.259 1.00 93.81 106 THR A CA 1
ATOM 834 C C . THR A 1 106 ? -6.500 11.803 12.159 1.00 93.81 106 THR A C 1
ATOM 836 O O . THR A 1 106 ? -5.356 11.387 12.378 1.00 93.81 106 THR A O 1
ATOM 839 N N . LEU A 1 107 ? -7.584 11.194 12.645 1.00 93.25 107 LEU A N 1
ATOM 840 C CA . LEU A 1 107 ? -7.552 10.025 13.514 1.00 93.25 107 LEU A CA 1
ATOM 841 C C . LEU A 1 107 ? -7.821 8.744 12.725 1.00 93.25 107 LEU A C 1
ATOM 843 O O . LEU A 1 107 ? -8.685 8.687 11.854 1.00 93.25 107 LEU A O 1
ATOM 847 N N . VAL A 1 108 ? -7.123 7.666 13.087 1.00 91.94 108 VAL A N 1
ATOM 848 C CA . VAL A 1 108 ? -7.305 6.359 12.427 1.00 91.94 108 VAL A CA 1
ATOM 849 C C . VAL A 1 108 ? -8.714 5.790 12.614 1.00 91.94 108 VAL A C 1
ATOM 851 O O . VAL A 1 108 ? -9.179 5.018 11.781 1.00 91.94 108 VAL A O 1
ATOM 854 N N . GLY A 1 109 ? -9.386 6.146 13.714 1.00 88.69 109 GLY A N 1
ATOM 855 C CA . GLY A 1 109 ? -10.727 5.664 14.043 1.00 88.69 109 GLY A CA 1
ATOM 856 C C . GLY A 1 109 ? -11.857 6.306 13.240 1.00 88.69 109 GLY A C 1
ATOM 857 O O . GLY A 1 109 ? -12.964 5.775 13.257 1.00 88.69 109 GLY A O 1
ATOM 858 N N . GLU A 1 110 ? -11.584 7.425 12.573 1.00 90.94 110 GLU A N 1
ATOM 859 C CA . GLU A 1 110 ? -12.561 8.188 11.787 1.00 90.94 110 GLU A CA 1
ATOM 860 C C . GLU A 1 110 ? -12.600 7.746 10.321 1.00 90.94 110 GLU A C 1
ATOM 862 O O . GLU A 1 110 ? -13.588 7.991 9.641 1.00 90.94 110 GLU A O 1
ATOM 867 N N . VAL A 1 111 ? -11.554 7.059 9.850 1.00 92.38 111 VAL A N 1
ATOM 868 C CA . VAL A 1 111 ? -11.437 6.618 8.457 1.00 92.38 111 VAL A CA 1
ATOM 869 C C . VAL A 1 111 ? -12.501 5.574 8.126 1.00 92.38 111 VAL A C 1
ATOM 871 O O . VAL A 1 111 ? -12.538 4.495 8.728 1.00 92.38 111 VAL A O 1
ATOM 874 N N . ASP A 1 112 ? -13.301 5.844 7.096 1.00 91.31 112 ASP A N 1
ATOM 875 C CA . ASP A 1 112 ? -14.324 4.924 6.612 1.00 91.31 112 ASP A CA 1
ATOM 876 C C . ASP A 1 112 ? -14.098 4.444 5.159 1.00 91.31 112 ASP A C 1
ATOM 878 O O . ASP A 1 112 ? -13.082 4.704 4.508 1.00 91.31 112 ASP A O 1
ATOM 882 N N . ALA A 1 113 ? -15.031 3.637 4.644 1.00 90.62 113 ALA A N 1
ATOM 883 C CA . ALA A 1 113 ? -14.937 3.101 3.286 1.00 90.62 113 ALA A CA 1
ATOM 884 C C . ALA A 1 113 ? -15.202 4.163 2.197 1.00 90.62 113 ALA A C 1
ATOM 886 O O . ALA A 1 113 ? -14.709 4.023 1.070 1.00 90.62 113 ALA A O 1
ATOM 887 N N . ALA A 1 114 ? -15.974 5.208 2.507 1.00 91.00 114 ALA A N 1
ATOM 888 C CA . ALA A 1 114 ? -16.258 6.311 1.597 1.00 91.00 114 ALA A CA 1
ATOM 889 C C . ALA A 1 114 ? -15.026 7.213 1.431 1.00 91.00 114 ALA A C 1
ATOM 891 O O . ALA A 1 114 ? -14.722 7.621 0.306 1.00 91.00 114 ALA A O 1
ATOM 892 N N . ASP A 1 115 ? -14.259 7.426 2.501 1.00 93.31 115 ASP A N 1
ATOM 893 C CA . ASP A 1 115 ? -12.976 8.124 2.472 1.00 93.31 115 ASP A CA 1
ATOM 894 C C . ASP A 1 115 ? -11.980 7.417 1.557 1.00 93.31 115 ASP A C 1
ATOM 896 O O . ASP A 1 115 ? -11.403 8.034 0.659 1.00 93.31 115 ASP A O 1
ATOM 900 N N . LEU A 1 116 ? -11.834 6.096 1.713 1.00 92.56 116 LEU A N 1
ATOM 901 C CA . LEU A 1 116 ? -10.959 5.296 0.855 1.00 92.56 116 LEU A CA 1
ATOM 902 C C . LEU A 1 116 ? -11.421 5.310 -0.606 1.00 92.56 116 LEU A C 1
ATOM 904 O O . LEU A 1 116 ? -10.601 5.459 -1.512 1.00 92.56 116 LEU A O 1
ATOM 908 N N . SER A 1 117 ? -12.728 5.189 -0.856 1.00 89.94 117 SER A N 1
ATOM 909 C CA . SER A 1 117 ? -13.293 5.270 -2.211 1.00 89.94 117 SER A CA 1
ATOM 910 C C . SER A 1 117 ? -12.977 6.612 -2.871 1.00 89.94 117 SER A C 1
ATOM 912 O O . SER A 1 117 ? -12.569 6.667 -4.035 1.00 89.94 117 SER A O 1
ATOM 914 N N . ALA A 1 118 ? -13.122 7.698 -2.115 1.00 91.50 118 ALA A N 1
ATOM 915 C CA . ALA A 1 118 ? -12.828 9.042 -2.581 1.00 91.50 118 ALA A CA 1
ATOM 916 C C . ALA A 1 118 ? -11.332 9.269 -2.806 1.00 91.50 118 ALA A C 1
ATOM 918 O O . ALA A 1 118 ? -10.960 9.899 -3.795 1.00 91.50 118 ALA A O 1
ATOM 919 N N . TRP A 1 119 ? -10.479 8.691 -1.962 1.00 93.50 119 TRP A N 1
ATOM 920 C CA . TRP A 1 119 ? -9.036 8.703 -2.162 1.00 93.50 119 TRP A CA 1
ATOM 921 C C . TRP A 1 119 ? -8.638 7.996 -3.463 1.00 93.50 119 TRP A C 1
ATOM 923 O O . TRP A 1 119 ? -7.849 8.517 -4.247 1.00 93.50 119 TRP A O 1
ATOM 933 N N . PHE A 1 120 ? -9.227 6.838 -3.777 1.00 90.00 120 PHE A N 1
ATOM 934 C CA . PHE A 1 120 ? -8.962 6.179 -5.062 1.00 90.00 120 PHE A CA 1
ATOM 935 C C . PHE A 1 120 ? -9.434 7.005 -6.258 1.00 90.00 120 PHE A C 1
ATOM 937 O O . PHE A 1 120 ? -8.762 7.034 -7.293 1.00 90.00 120 PHE A O 1
ATOM 944 N N . ALA A 1 121 ? -10.563 7.702 -6.123 1.00 88.56 121 ALA A N 1
ATOM 945 C CA . ALA A 1 121 ? -11.036 8.622 -7.147 1.00 88.56 121 ALA A CA 1
ATOM 946 C C . ALA A 1 121 ? -10.093 9.827 -7.318 1.00 88.56 121 ALA A C 1
ATOM 948 O O . ALA A 1 121 ? -9.809 10.210 -8.455 1.00 88.56 121 ALA A O 1
ATOM 949 N N . SER A 1 122 ? -9.566 10.395 -6.228 1.00 90.38 122 SER A N 1
ATOM 950 C CA . SER A 1 122 ? -8.624 11.519 -6.286 1.00 90.38 122 SER A CA 1
ATOM 951 C C . SER A 1 122 ? -7.287 11.102 -6.891 1.00 90.38 122 SER A C 1
ATOM 953 O O . SER A 1 122 ? -6.788 11.783 -7.780 1.00 90.38 122 SER A O 1
ATOM 955 N N . LEU A 1 123 ? -6.761 9.919 -6.555 1.00 89.19 123 LEU A N 1
ATOM 956 C CA . LEU A 1 123 ? -5.516 9.398 -7.131 1.00 89.19 123 LEU A CA 1
ATOM 957 C C . LEU A 1 123 ? -5.533 9.299 -8.662 1.00 89.19 123 LEU A C 1
ATOM 959 O O . LEU A 1 123 ? -4.477 9.446 -9.285 1.00 89.19 123 LEU A O 1
ATOM 963 N N . ARG A 1 124 ? -6.705 9.043 -9.258 1.00 83.25 124 ARG A N 1
ATOM 964 C CA . ARG A 1 124 ? -6.898 8.987 -10.716 1.00 83.25 124 ARG A CA 1
ATOM 965 C C . ARG A 1 124 ? -6.987 10.369 -11.361 1.00 83.25 124 ARG A C 1
ATOM 967 O O . ARG A 1 124 ? -6.567 10.519 -12.504 1.00 83.25 124 ARG A O 1
ATOM 974 N N . LYS A 1 125 ? -7.530 11.356 -10.643 1.00 83.75 125 LYS A N 1
ATOM 975 C CA . LYS A 1 125 ? -7.694 12.740 -11.116 1.00 83.75 125 LYS A CA 1
ATOM 976 C C . LYS A 1 125 ? -6.420 13.562 -10.942 1.00 83.75 125 LYS A C 1
ATOM 978 O O . LYS A 1 125 ? -6.082 14.362 -11.806 1.00 83.75 125 LYS A O 1
ATOM 983 N N . THR A 1 126 ? -5.705 13.358 -9.841 1.00 78.88 126 THR A N 1
ATOM 984 C CA . THR A 1 126 ? -4.485 14.095 -9.524 1.00 78.88 126 THR A CA 1
ATOM 985 C C . THR A 1 126 ? -3.314 13.529 -10.332 1.00 78.88 126 THR A C 1
ATOM 987 O O . THR A 1 126 ? -3.008 12.334 -10.210 1.00 78.88 126 THR A O 1
ATOM 990 N N . PRO A 1 127 ? -2.616 14.356 -11.128 1.00 76.50 127 PRO A N 1
ATOM 991 C CA . PRO A 1 127 ? -1.425 13.927 -11.845 1.00 76.50 127 PRO A CA 1
ATOM 992 C C . PRO A 1 127 ? -0.337 13.411 -10.893 1.00 76.50 127 PRO A C 1
ATOM 994 O O . PRO A 1 127 ? -0.214 13.846 -9.748 1.00 76.50 127 PRO A O 1
ATOM 997 N N . GLY A 1 128 ? 0.466 12.455 -11.361 1.00 73.75 128 GLY A N 1
ATOM 998 C CA . GLY A 1 128 ? 1.695 12.067 -10.670 1.00 73.75 128 GLY A CA 1
ATOM 999 C C . GLY A 1 128 ? 2.791 13.130 -10.816 1.00 73.75 128 GLY A C 1
ATOM 1000 O O . GLY A 1 128 ? 2.626 14.120 -11.521 1.00 73.75 128 GLY A O 1
ATOM 1001 N N . SER A 1 129 ? 3.966 12.872 -10.236 1.00 68.44 129 SER A N 1
ATOM 1002 C CA . SER A 1 129 ? 5.136 13.773 -10.289 1.00 68.44 129 SER A CA 1
ATOM 1003 C C . SER A 1 129 ? 5.598 14.159 -11.702 1.00 68.44 129 SER A C 1
ATOM 1005 O O . SER A 1 129 ? 6.291 15.152 -11.874 1.00 68.44 129 SER A O 1
ATOM 1007 N N . ARG A 1 130 ? 5.209 13.388 -12.724 1.00 72.25 130 ARG A N 1
ATOM 1008 C CA . ARG A 1 130 ? 5.519 13.635 -14.142 1.00 72.25 130 ARG A CA 1
ATOM 1009 C C . ARG A 1 130 ? 4.394 14.353 -14.902 1.00 72.25 130 ARG A C 1
ATOM 1011 O O . ARG A 1 130 ? 4.355 14.270 -16.125 1.00 72.25 130 ARG A O 1
ATOM 1018 N N . GLY A 1 131 ? 3.419 14.942 -14.205 1.00 75.62 131 GLY A N 1
ATOM 1019 C CA . GLY A 1 131 ? 2.289 15.667 -14.806 1.00 75.62 131 GLY A CA 1
ATOM 1020 C C . GLY A 1 131 ? 1.276 14.797 -15.563 1.00 75.62 131 GLY A C 1
ATOM 1021 O O . GLY A 1 131 ? 0.278 15.306 -16.061 1.00 75.62 131 GLY A O 1
ATOM 1022 N N . LYS A 1 132 ? 1.491 13.478 -15.636 1.00 76.81 132 LYS A N 1
ATOM 1023 C CA . LYS A 1 132 ? 0.573 12.523 -16.272 1.00 76.81 132 LYS A CA 1
ATOM 1024 C C . LYS A 1 132 ? -0.375 11.898 -15.244 1.00 76.81 132 LYS A C 1
ATOM 1026 O O . LYS A 1 132 ? 0.048 11.689 -14.099 1.00 76.81 132 LYS A O 1
ATOM 1031 N N . PRO A 1 133 ? -1.609 11.529 -15.641 1.00 79.69 133 PRO A N 1
ATOM 1032 C CA . PRO A 1 133 ? -2.485 10.710 -14.812 1.00 79.69 133 PRO A CA 1
ATOM 1033 C C . PRO A 1 133 ? -1.763 9.450 -14.332 1.00 79.69 133 PRO A C 1
ATOM 1035 O O . PRO A 1 133 ? -0.956 8.856 -15.057 1.00 79.69 133 PRO A O 1
ATOM 1038 N N . ARG A 1 134 ? -2.021 9.047 -13.086 1.00 84.12 134 ARG A N 1
ATOM 1039 C CA . ARG A 1 134 ? -1.394 7.849 -12.525 1.00 84.12 134 ARG A CA 1
ATOM 1040 C C . ARG A 1 134 ? -1.888 6.611 -13.267 1.00 84.12 134 ARG A C 1
ATOM 1042 O O . ARG A 1 134 ? -3.085 6.434 -13.469 1.00 84.12 134 ARG A O 1
ATOM 1049 N N . ALA A 1 135 ? -0.959 5.728 -13.626 1.00 83.25 135 ALA A N 1
ATOM 1050 C CA . ALA A 1 135 ? -1.313 4.442 -14.208 1.00 83.25 135 ALA A CA 1
ATOM 1051 C C . ALA A 1 135 ? -2.140 3.613 -13.213 1.00 83.25 135 ALA A C 1
ATOM 1053 O O . ALA A 1 135 ? -1.855 3.594 -12.014 1.00 83.25 135 ALA A O 1
ATOM 1054 N N . GLU A 1 136 ? -3.107 2.852 -13.719 1.00 82.81 136 GLU A N 1
ATOM 1055 C CA . GLU A 1 136 ? -4.004 2.034 -12.895 1.00 82.81 136 GLU A CA 1
ATOM 1056 C C . GLU A 1 136 ? -3.231 1.026 -12.011 1.00 82.81 136 GLU A C 1
ATOM 1058 O O . GLU A 1 136 ? -3.553 0.815 -10.842 1.00 82.81 136 GLU A O 1
ATOM 1063 N N . ARG A 1 137 ? -2.115 0.477 -12.516 1.00 82.69 137 ARG A N 1
ATOM 1064 C CA . ARG A 1 137 ? -1.191 -0.388 -11.751 1.00 82.69 137 ARG A CA 1
ATOM 1065 C C . ARG A 1 137 ? -0.569 0.320 -10.541 1.00 82.69 137 ARG A C 1
ATOM 1067 O O . ARG A 1 137 ? -0.339 -0.309 -9.504 1.00 82.69 137 ARG A O 1
ATOM 1074 N N . THR A 1 138 ? -0.274 1.610 -10.665 1.00 86.94 138 THR A N 1
ATOM 1075 C CA . THR A 1 138 ? 0.255 2.419 -9.564 1.00 86.94 138 THR A CA 1
ATOM 1076 C C . THR A 1 138 ? -0.818 2.612 -8.499 1.00 86.94 138 THR A C 1
ATOM 1078 O O . THR A 1 138 ? -0.548 2.356 -7.328 1.00 86.94 138 THR A O 1
ATOM 1081 N N . VAL A 1 139 ? -2.048 2.949 -8.901 1.00 88.31 139 VAL A N 1
ATOM 1082 C CA . VAL A 1 139 ? -3.193 3.087 -7.982 1.00 88.31 139 VAL A CA 1
ATOM 1083 C C . VAL A 1 139 ? -3.441 1.782 -7.220 1.00 88.31 139 VAL A C 1
ATOM 1085 O O . VAL A 1 139 ? -3.545 1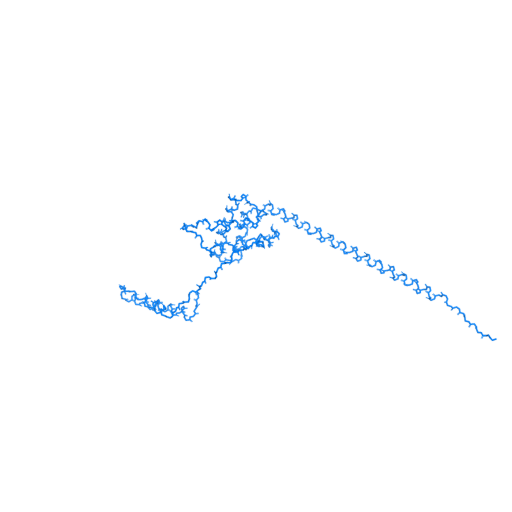.800 -5.998 1.00 88.31 139 VAL A O 1
ATOM 1088 N N . GLN A 1 140 ? -3.417 0.632 -7.899 1.00 85.88 140 GLN A N 1
ATOM 1089 C CA . GLN A 1 140 ? -3.519 -0.683 -7.249 1.00 85.88 140 GLN A CA 1
ATOM 1090 C C . GLN A 1 140 ? -2.381 -0.965 -6.268 1.00 85.88 140 GLN A C 1
ATOM 1092 O O . GLN A 1 140 ? -2.570 -1.615 -5.244 1.00 85.88 140 GLN A O 1
ATOM 1097 N N . THR A 1 141 ? -1.172 -0.498 -6.570 1.00 88.38 141 THR A N 1
ATOM 1098 C CA . THR A 1 141 ? -0.035 -0.656 -5.659 1.00 88.38 141 THR A CA 1
ATOM 1099 C C . THR A 1 141 ? -0.244 0.162 -4.391 1.00 88.38 141 THR A C 1
ATOM 1101 O O . THR A 1 141 ? -0.065 -0.373 -3.301 1.00 88.38 141 THR A O 1
ATOM 1104 N N . TYR A 1 142 ? -0.742 1.392 -4.513 1.00 92.12 142 TYR A N 1
ATOM 1105 C CA . TYR A 1 142 ? -1.106 2.212 -3.357 1.00 92.12 142 TYR A CA 1
ATOM 1106 C C . TYR A 1 142 ? -2.276 1.619 -2.565 1.00 92.12 142 TYR A C 1
ATOM 1108 O O . TYR A 1 142 ? -2.212 1.567 -1.338 1.00 92.12 142 TYR A O 1
ATOM 1116 N N . ALA A 1 143 ? -3.292 1.081 -3.247 1.00 90.50 143 ALA A N 1
ATOM 1117 C CA . ALA A 1 143 ? -4.408 0.383 -2.610 1.00 90.50 143 ALA A CA 1
ATOM 1118 C C . ALA A 1 143 ? -3.935 -0.818 -1.778 1.00 90.50 143 ALA A C 1
ATOM 1120 O O . ALA A 1 143 ? -4.381 -1.001 -0.648 1.00 90.50 143 ALA A O 1
ATOM 1121 N N . ARG A 1 144 ? -2.992 -1.615 -2.303 1.00 90.75 144 ARG A N 1
ATOM 1122 C CA . ARG A 1 144 ? -2.394 -2.742 -1.569 1.00 90.75 144 ARG A CA 1
ATOM 1123 C C . ARG A 1 144 ? -1.653 -2.280 -0.316 1.00 90.75 144 ARG A C 1
ATOM 1125 O O . ARG A 1 144 ? -1.843 -2.884 0.736 1.00 90.75 144 ARG A O 1
ATOM 1132 N N . SER A 1 145 ? -0.863 -1.210 -0.407 1.00 94.25 145 SER A N 1
ATOM 1133 C CA . SER A 1 145 ? -0.161 -0.643 0.750 1.00 94.25 145 SER A CA 1
ATOM 1134 C C . SER A 1 145 ? -1.127 -0.122 1.818 1.00 94.25 145 SER A C 1
ATOM 1136 O O . SER A 1 145 ? -0.954 -0.448 2.989 1.00 94.25 145 SER A O 1
ATOM 1138 N N . ALA A 1 146 ? -2.174 0.610 1.428 1.00 94.94 146 ALA A N 1
ATOM 1139 C CA . ALA A 1 146 ? -3.198 1.089 2.357 1.00 94.94 146 ALA A CA 1
ATOM 1140 C C . ALA A 1 146 ? -3.977 -0.066 3.010 1.00 94.94 146 ALA A C 1
ATOM 1142 O O . ALA A 1 146 ? -4.260 -0.031 4.206 1.00 94.94 146 ALA A O 1
ATOM 1143 N N . ARG A 1 147 ? -4.280 -1.127 2.250 1.00 93.38 147 ARG A N 1
ATOM 1144 C CA . ARG A 1 147 ? -4.945 -2.326 2.779 1.00 93.38 147 ARG A CA 1
ATOM 1145 C C . ARG A 1 147 ? -4.078 -3.055 3.797 1.00 93.38 147 ARG A C 1
ATOM 1147 O O . ARG A 1 147 ? -4.578 -3.447 4.847 1.00 93.38 147 ARG A O 1
ATOM 1154 N N . ALA A 1 148 ? -2.792 -3.230 3.494 1.00 93.94 148 ALA A N 1
ATOM 1155 C CA . ALA A 1 148 ? -1.837 -3.849 4.408 1.00 93.94 148 ALA A CA 1
ATOM 1156 C C . ALA A 1 148 ? -1.722 -3.057 5.719 1.00 93.94 148 ALA A C 1
ATOM 1158 O O . ALA A 1 148 ? -1.786 -3.654 6.792 1.00 93.94 148 ALA A O 1
ATOM 1159 N N . PHE A 1 149 ? -1.647 -1.729 5.625 1.00 96.25 149 PHE A N 1
ATOM 1160 C CA . PHE A 1 149 ? -1.633 -0.825 6.771 1.00 96.25 149 PHE A CA 1
ATOM 1161 C C . PHE A 1 149 ? -2.898 -0.939 7.633 1.00 96.25 149 PHE A C 1
ATOM 1163 O O . PHE A 1 149 ? -2.802 -1.194 8.830 1.00 96.25 149 PHE A O 1
ATOM 1170 N N . LEU A 1 150 ? -4.096 -0.845 7.044 1.00 94.50 150 LEU A N 1
ATOM 1171 C CA . LEU A 1 150 ? -5.340 -0.933 7.819 1.00 94.50 150 LEU A CA 1
ATOM 1172 C C . LEU A 1 150 ? -5.542 -2.323 8.439 1.00 94.50 150 LEU A C 1
ATOM 1174 O O . LEU A 1 150 ? -6.016 -2.428 9.565 1.00 94.50 150 LEU A O 1
ATOM 1178 N N . HIS A 1 151 ? -5.135 -3.401 7.765 1.00 94.44 151 HIS A N 1
ATOM 1179 C CA . HIS A 1 151 ? -5.109 -4.726 8.393 1.00 94.44 151 HIS A CA 1
ATOM 1180 C C . HIS A 1 151 ? -4.078 -4.831 9.519 1.00 94.44 151 HIS A C 1
ATOM 1182 O O . HIS A 1 151 ? -4.328 -5.516 10.508 1.00 94.44 151 HIS A O 1
ATOM 1188 N N . TRP A 1 152 ? -2.927 -4.173 9.395 1.00 95.12 152 TRP A N 1
ATOM 1189 C CA . TRP A 1 152 ? -1.952 -4.110 10.477 1.00 95.12 152 TRP A CA 1
ATOM 1190 C C . TRP A 1 152 ? -2.520 -3.382 11.703 1.00 95.12 152 TRP A C 1
ATOM 1192 O O . TRP A 1 152 ? -2.360 -3.882 12.813 1.00 95.12 152 TRP A O 1
ATOM 1202 N N . LEU A 1 153 ? -3.284 -2.298 11.514 1.00 94.62 153 LEU A N 1
ATOM 1203 C CA . LEU A 1 153 ? -3.999 -1.621 12.606 1.00 94.62 153 LEU A CA 1
ATOM 1204 C C . LEU A 1 153 ? -5.028 -2.528 13.292 1.00 94.62 153 LEU A C 1
ATOM 1206 O O . LEU A 1 153 ? -5.174 -2.467 14.513 1.00 94.62 153 LEU A O 1
ATOM 1210 N N . VAL A 1 154 ? -5.709 -3.395 12.533 1.00 93.69 154 VAL A N 1
ATOM 1211 C CA . VAL A 1 1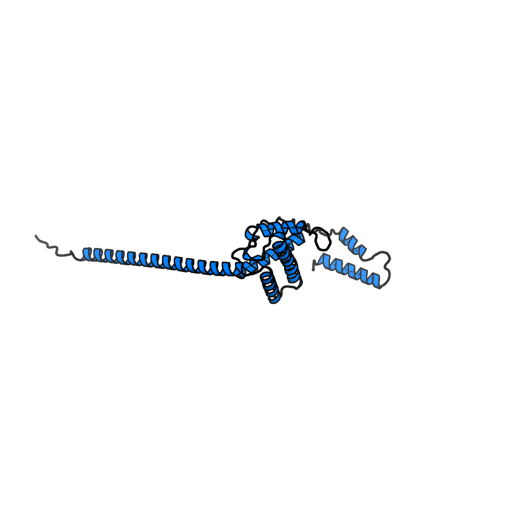54 ? -6.592 -4.427 13.106 1.00 93.69 154 VAL A CA 1
ATOM 1212 C C . VAL A 1 154 ? -5.784 -5.421 13.943 1.00 93.69 154 VAL A C 1
ATOM 1214 O O . VAL A 1 154 ? -6.144 -5.693 15.084 1.00 93.69 154 VAL A O 1
ATOM 1217 N N . ARG A 1 155 ? -4.655 -5.929 13.423 1.00 93.00 155 ARG A N 1
ATOM 1218 C CA . ARG A 1 155 ? -3.783 -6.866 14.160 1.00 93.00 155 ARG A CA 1
ATOM 1219 C C . ARG A 1 155 ? -3.194 -6.261 15.435 1.00 93.00 155 ARG A C 1
ATOM 1221 O O . ARG A 1 155 ? -2.992 -6.981 16.403 1.00 93.00 155 ARG A O 1
ATOM 1228 N N . ARG A 1 156 ? -2.915 -4.956 15.429 1.00 90.94 156 ARG A N 1
ATOM 1229 C CA . ARG A 1 156 ? -2.417 -4.193 16.582 1.00 90.94 156 ARG A CA 1
ATOM 1230 C C . ARG A 1 156 ? -3.520 -3.795 17.564 1.00 90.94 156 ARG A C 1
ATOM 1232 O O . ARG A 1 156 ? -3.219 -3.109 18.539 1.00 90.94 156 ARG A O 1
ATOM 1239 N N . GLU A 1 157 ? -4.770 -4.199 17.320 1.00 90.19 157 GLU A N 1
ATOM 1240 C CA . GLU A 1 157 ? -5.913 -3.825 18.155 1.00 90.19 157 GLU A CA 1
ATOM 1241 C C . GLU A 1 157 ? -6.003 -2.293 18.317 1.00 90.19 157 GLU A C 1
ATOM 1243 O O . GLU A 1 157 ? -6.151 -1.758 19.418 1.00 90.19 157 GLU A O 1
ATOM 1248 N N . ILE A 1 158 ? -5.830 -1.566 17.210 1.00 90.31 158 ILE A N 1
ATOM 1249 C CA . ILE A 1 158 ? -6.018 -0.108 17.143 1.00 90.31 158 ILE A CA 1
ATOM 1250 C C . ILE A 1 158 ? -7.399 0.201 16.562 1.00 90.31 158 ILE A C 1
ATOM 1252 O O . ILE A 1 158 ? -8.094 1.087 17.053 1.00 90.31 158 ILE A O 1
ATOM 1256 N N . ILE A 1 159 ? -7.819 -0.565 15.552 1.00 90.69 159 ILE A N 1
ATOM 1257 C CA . ILE A 1 159 ? -9.169 -0.518 14.979 1.00 90.69 159 ILE A CA 1
ATOM 1258 C C . ILE A 1 159 ? -9.805 -1.911 15.019 1.00 90.69 159 ILE A C 1
ATOM 1260 O O . ILE A 1 159 ? -9.110 -2.921 14.968 1.00 90.69 159 ILE A O 1
ATOM 1264 N N . GLU A 1 160 ? -11.134 -1.979 15.091 1.00 87.44 160 GLU A N 1
ATOM 1265 C CA . GLU A 1 160 ? -11.849 -3.262 15.184 1.00 87.44 160 GLU A CA 1
ATOM 1266 C C . GLU A 1 160 ? -11.945 -4.005 13.848 1.00 87.44 160 GLU A C 1
ATOM 1268 O O . GLU A 1 160 ? -11.924 -5.234 13.810 1.00 87.44 160 GLU A O 1
ATOM 1273 N N . ARG A 1 161 ? -12.129 -3.267 12.750 1.00 88.00 161 ARG A N 1
ATOM 1274 C CA . ARG A 1 161 ? -12.350 -3.817 11.407 1.00 88.00 161 ARG A CA 1
ATOM 1275 C C . ARG A 1 161 ? -11.706 -2.922 10.369 1.00 88.00 161 ARG A C 1
ATOM 1277 O O . ARG A 1 161 ? -11.605 -1.715 10.579 1.00 88.00 161 ARG A O 1
ATOM 1284 N N . SER A 1 162 ? -11.317 -3.506 9.242 1.00 89.88 162 SER A N 1
ATOM 1285 C CA . SER A 1 162 ? -10.745 -2.726 8.154 1.00 89.88 162 SER A CA 1
ATOM 1286 C C . SER A 1 162 ? -11.855 -2.053 7.344 1.00 89.88 162 SER A C 1
ATOM 1288 O O . SER A 1 162 ? -12.769 -2.741 6.881 1.00 89.88 162 SER A O 1
ATOM 1290 N N . PRO A 1 163 ? -11.771 -0.739 7.072 1.00 88.31 163 PRO A N 1
ATOM 1291 C CA . PRO A 1 163 ? -12.669 -0.083 6.121 1.00 88.31 163 PRO A CA 1
ATOM 1292 C C . PRO A 1 163 ? -12.620 -0.707 4.713 1.00 88.31 163 PRO A C 1
ATOM 1294 O O . PRO A 1 163 ? -13.587 -0.613 3.958 1.00 88.31 163 PRO A O 1
ATOM 1297 N N . PHE A 1 164 ? -11.534 -1.420 4.377 1.00 85.38 164 PHE A N 1
ATOM 1298 C CA . PHE A 1 164 ? -11.411 -2.173 3.126 1.00 85.38 164 PHE A CA 1
ATOM 1299 C C . PHE A 1 164 ? -12.389 -3.344 2.996 1.00 85.38 164 PHE A C 1
ATOM 1301 O O . PHE A 1 164 ? -12.669 -3.747 1.869 1.00 85.38 164 PHE A O 1
ATOM 1308 N N . ASP A 1 165 ? -12.930 -3.881 4.093 1.00 82.38 165 ASP A N 1
ATOM 1309 C CA . ASP A 1 165 ? -13.867 -5.015 4.039 1.00 82.38 165 ASP A CA 1
ATOM 1310 C C . ASP A 1 165 ? -15.178 -4.643 3.333 1.00 82.38 165 ASP A C 1
ATOM 1312 O O . ASP A 1 165 ? -15.875 -5.501 2.795 1.00 82.38 165 ASP A O 1
ATOM 1316 N N . LYS A 1 166 ? -15.504 -3.347 3.315 1.00 78.75 166 LYS A N 1
ATOM 1317 C CA . LYS A 1 166 ? -16.692 -2.787 2.662 1.00 78.75 166 LYS A CA 1
ATOM 1318 C C . LYS A 1 166 ? -16.389 -2.194 1.284 1.00 78.75 166 LYS A C 1
ATOM 1320 O O . LYS A 1 166 ? -17.281 -1.636 0.652 1.00 78.75 166 LYS A O 1
ATOM 1325 N N . LEU A 1 167 ? -15.140 -2.277 0.825 1.00 80.25 167 LEU A N 1
ATOM 1326 C CA . LEU A 1 167 ? -14.690 -1.611 -0.387 1.00 80.25 167 LEU A CA 1
ATOM 1327 C C . LEU A 1 167 ? -14.673 -2.567 -1.584 1.00 80.25 167 LEU A C 1
ATOM 1329 O O . LEU A 1 167 ? -13.962 -3.572 -1.591 1.00 80.25 167 LEU A O 1
ATOM 1333 N N . SER A 1 168 ? -15.376 -2.194 -2.653 1.00 65.81 168 SER A N 1
ATOM 1334 C CA . SER A 1 168 ? -15.237 -2.846 -3.956 1.00 65.81 168 SER A CA 1
ATOM 1335 C C . SER A 1 168 ? -14.171 -2.131 -4.784 1.00 65.81 168 SER A C 1
ATOM 1337 O O . SER A 1 168 ? -14.440 -1.111 -5.420 1.00 65.81 168 SER A O 1
ATOM 1339 N N . LEU A 1 169 ? -12.948 -2.665 -4.795 1.00 64.06 169 LEU A N 1
ATOM 1340 C CA . LEU A 1 169 ? -11.911 -2.177 -5.704 1.00 64.06 169 LEU A CA 1
ATOM 1341 C C . LEU A 1 169 ? -12.260 -2.568 -7.154 1.00 64.06 169 LEU A C 1
ATOM 1343 O O . LEU A 1 169 ? -12.600 -3.726 -7.409 1.00 64.06 169 LEU A O 1
ATOM 1347 N N . PRO A 1 170 ? -12.147 -1.646 -8.123 1.00 57.44 170 PRO A N 1
ATOM 1348 C CA . PRO A 1 170 ? -12.350 -1.969 -9.530 1.00 57.44 170 PRO A CA 1
ATOM 1349 C C . PRO A 1 170 ? -11.328 -3.017 -9.986 1.00 57.44 170 PRO A C 1
ATOM 1351 O O . PRO A 1 170 ? -10.132 -2.911 -9.697 1.00 57.44 170 PRO A O 1
ATOM 1354 N N . LYS A 1 171 ? -11.806 -4.048 -10.694 1.00 55.66 171 LYS A N 1
ATOM 1355 C CA . LYS A 1 171 ? -10.951 -5.094 -11.267 1.00 55.66 171 LYS A CA 1
ATOM 1356 C C . LYS A 1 171 ? -10.069 -4.470 -12.339 1.00 55.66 171 LYS A C 1
ATOM 1358 O O . LYS A 1 171 ? -10.563 -3.979 -13.348 1.00 55.66 171 LYS A O 1
ATOM 1363 N N . VAL A 1 172 ? -8.762 -4.519 -12.134 1.00 59.88 172 VAL A N 1
ATOM 1364 C CA . VAL A 1 172 ? -7.802 -4.088 -13.149 1.00 59.88 172 VAL A CA 1
ATOM 1365 C C . VAL A 1 172 ? -7.520 -5.275 -14.042 1.00 59.88 172 VAL A C 1
ATOM 1367 O O . VAL A 1 172 ? -7.211 -6.364 -13.552 1.00 59.88 172 VAL A O 1
ATOM 1370 N N . GLY A 1 173 ? -7.669 -5.069 -15.350 1.00 56.44 173 GLY A N 1
ATOM 1371 C CA . GLY A 1 173 ? -7.327 -6.077 -16.343 1.00 56.44 173 GLY A CA 1
ATOM 1372 C C . GLY A 1 173 ? -5.900 -6.570 -16.118 1.00 56.44 173 GLY A C 1
ATOM 1373 O O . GLY A 1 173 ? -4.998 -5.788 -15.803 1.00 56.44 173 GLY A O 1
ATOM 1374 N N . LYS A 1 174 ? -5.687 -7.880 -16.254 1.00 59.50 174 LYS A N 1
ATOM 1375 C CA . LYS A 1 174 ? -4.330 -8.423 -16.323 1.00 59.50 174 LYS A CA 1
ATOM 1376 C C . LYS A 1 174 ? -3.692 -7.795 -17.566 1.00 59.50 174 LYS A C 1
ATOM 1378 O O . LYS A 1 174 ? -4.269 -7.954 -18.641 1.00 59.50 174 LYS A O 1
ATOM 1383 N N . PRO A 1 175 ? -2.574 -7.055 -17.457 1.00 59.97 175 PRO A N 1
ATOM 1384 C CA . PRO A 1 175 ? -1.902 -6.608 -18.661 1.00 59.97 175 PRO A CA 1
ATOM 1385 C C . PRO A 1 175 ? -1.529 -7.854 -19.444 1.00 59.97 175 PRO A C 1
ATOM 1387 O O . PRO A 1 175 ? -0.980 -8.798 -18.869 1.00 59.97 175 PRO A O 1
ATOM 1390 N N . LEU A 1 176 ? -1.883 -7.856 -20.723 1.00 60.06 176 LEU A N 1
ATOM 1391 C CA . LEU A 1 176 ? -1.465 -8.902 -21.630 1.00 60.06 176 LEU A CA 1
ATOM 1392 C C . LEU A 1 176 ? 0.065 -8.869 -21.631 1.00 60.06 176 LEU A C 1
ATOM 1394 O O . LEU A 1 176 ? 0.670 -7.876 -22.040 1.00 60.06 176 LEU A O 1
ATOM 1398 N N . ILE A 1 177 ? 0.689 -9.902 -21.069 1.00 69.38 177 ILE A N 1
ATOM 1399 C CA . ILE A 1 177 ? 2.131 -10.072 -21.194 1.00 69.38 177 ILE A CA 1
ATOM 1400 C C . ILE A 1 177 ? 2.334 -10.427 -22.658 1.00 69.38 177 ILE A C 1
ATOM 1402 O O . ILE A 1 177 ? 1.942 -11.509 -23.087 1.00 69.38 177 ILE A O 1
ATOM 1406 N N . ARG A 1 178 ? 2.853 -9.478 -23.436 1.00 77.25 178 ARG A N 1
ATOM 1407 C CA . ARG A 1 178 ? 3.196 -9.729 -24.830 1.00 77.25 178 ARG A CA 1
ATOM 1408 C C . ARG A 1 178 ? 4.389 -10.675 -24.845 1.00 77.25 178 ARG A C 1
ATOM 1410 O O . ARG A 1 178 ? 5.426 -10.357 -24.264 1.00 77.25 178 ARG A O 1
ATOM 1417 N N . ILE A 1 179 ? 4.199 -11.833 -25.458 1.00 82.56 179 ILE A N 1
ATOM 1418 C CA . ILE A 1 179 ? 5.267 -12.795 -25.706 1.00 82.56 179 ILE A CA 1
ATOM 1419 C C . ILE A 1 179 ? 6.067 -12.272 -26.907 1.00 82.56 179 ILE A C 1
ATOM 1421 O O . ILE A 1 179 ? 5.505 -11.616 -27.784 1.00 82.56 179 ILE A O 1
ATOM 1425 N N . ILE A 1 180 ? 7.385 -12.461 -26.881 1.00 87.38 180 ILE A N 1
ATOM 1426 C CA . ILE A 1 180 ? 8.262 -12.116 -28.002 1.00 87.38 180 ILE A CA 1
ATOM 1427 C C . ILE A 1 180 ? 8.169 -13.270 -28.999 1.00 87.38 180 ILE A C 1
ATOM 1429 O O . ILE A 1 180 ? 8.549 -14.390 -28.655 1.00 87.38 180 ILE A O 1
ATOM 1433 N N . GLU A 1 181 ? 7.664 -13.000 -30.201 1.00 91.19 181 GLU A N 1
ATOM 1434 C CA . GLU A 1 181 ? 7.646 -14.005 -31.271 1.00 91.19 181 GLU A CA 1
ATOM 1435 C C . GLU A 1 181 ? 9.070 -14.229 -31.819 1.00 91.19 181 GLU A C 1
ATOM 1437 O O . GLU A 1 181 ? 9.903 -13.313 -31.738 1.00 91.19 181 GLU A O 1
ATOM 1442 N N . PRO A 1 182 ? 9.379 -15.409 -32.388 1.00 90.88 182 PRO A N 1
ATOM 1443 C CA . PRO A 1 182 ? 10.718 -15.737 -32.884 1.00 90.88 182 PRO A CA 1
ATOM 1444 C C . PRO A 1 182 ? 11.298 -14.680 -33.833 1.00 90.88 182 PRO A C 1
ATOM 1446 O O . PRO A 1 182 ? 12.450 -14.276 -33.696 1.00 90.88 182 PRO A O 1
ATOM 1449 N N . GLU A 1 183 ? 10.485 -14.132 -34.736 1.00 93.44 183 GLU A N 1
ATOM 1450 C CA . GLU A 1 183 ? 10.922 -13.120 -35.701 1.00 93.44 183 GLU A CA 1
ATOM 1451 C C . GLU A 1 183 ? 11.295 -11.800 -35.021 1.00 93.44 183 GLU A C 1
ATOM 1453 O O . GLU A 1 183 ? 12.089 -11.017 -35.540 1.00 93.44 183 GLU A O 1
ATOM 1458 N N . GLU A 1 184 ? 10.695 -11.494 -33.874 1.00 92.94 184 GLU A N 1
ATOM 1459 C CA . GLU A 1 184 ? 11.033 -10.302 -33.099 1.00 92.94 184 GLU A CA 1
ATOM 1460 C C . GLU A 1 184 ? 12.309 -10.500 -32.302 1.00 92.94 184 GLU A C 1
ATOM 1462 O O . GLU A 1 184 ? 13.095 -9.561 -32.173 1.00 92.94 184 GLU A O 1
ATOM 1467 N N . PHE A 1 185 ? 12.528 -11.719 -31.813 1.00 94.31 185 PHE A N 1
ATOM 1468 C CA . PHE A 1 185 ? 13.775 -12.100 -31.177 1.00 94.31 185 PHE A CA 1
ATOM 1469 C C . PHE A 1 185 ? 14.948 -11.988 -32.159 1.00 94.31 185 PHE A C 1
ATOM 1471 O O . PHE A 1 185 ? 15.947 -11.346 -31.842 1.00 94.31 185 PHE A O 1
ATOM 1478 N N . GLU A 1 186 ? 14.781 -12.463 -33.395 1.00 93.69 186 GLU A N 1
ATOM 1479 C CA . GLU A 1 186 ? 15.778 -12.284 -34.458 1.00 93.69 186 GLU A CA 1
ATOM 1480 C C . GLU A 1 186 ? 16.088 -10.803 -34.722 1.00 93.69 186 GLU A C 1
ATOM 1482 O O . GLU A 1 186 ? 17.250 -10.396 -34.809 1.00 93.69 186 GLU A O 1
ATOM 1487 N N . ARG A 1 187 ? 15.064 -9.937 -34.753 1.00 94.00 187 ARG A N 1
ATOM 1488 C CA . ARG A 1 187 ? 15.282 -8.485 -34.888 1.00 94.00 187 ARG A CA 1
ATOM 1489 C C . ARG A 1 187 ? 16.069 -7.895 -33.713 1.00 94.00 187 ARG A C 1
ATOM 1491 O O . ARG A 1 187 ? 16.873 -6.990 -33.931 1.00 94.00 187 ARG A O 1
ATOM 1498 N N . LEU A 1 188 ? 15.879 -8.394 -32.490 1.00 93.75 188 LEU A N 1
ATOM 1499 C CA . LEU A 1 188 ? 16.667 -7.975 -31.323 1.00 93.75 188 LEU A CA 1
ATOM 1500 C C . LEU A 1 188 ? 18.133 -8.427 -31.429 1.00 93.75 188 LEU A C 1
ATOM 1502 O O . LEU A 1 188 ? 19.037 -7.657 -31.095 1.00 93.75 188 LEU A O 1
ATOM 1506 N N . LEU A 1 189 ? 18.384 -9.637 -31.938 1.00 94.06 189 LEU A N 1
ATOM 1507 C CA . LEU A 1 189 ? 19.740 -10.145 -32.170 1.00 94.06 189 LEU A CA 1
ATOM 1508 C C . LEU A 1 189 ? 20.484 -9.334 -33.238 1.00 94.06 189 LEU A C 1
ATOM 1510 O O . LEU A 1 189 ? 21.671 -9.038 -33.067 1.00 94.06 189 LEU A O 1
ATOM 1514 N N . LEU A 1 190 ? 19.788 -8.926 -34.303 1.00 92.38 190 LEU A N 1
ATOM 1515 C CA . LEU A 1 190 ? 20.333 -8.032 -35.327 1.00 92.38 190 LEU A CA 1
ATOM 1516 C C . LEU A 1 190 ? 20.636 -6.639 -34.759 1.00 92.38 190 LEU A C 1
ATOM 1518 O O . LEU A 1 190 ? 21.703 -6.086 -35.021 1.00 92.38 190 LEU A O 1
ATOM 1522 N N . ALA A 1 191 ? 19.759 -6.105 -33.905 1.00 92.50 191 ALA A N 1
ATOM 1523 C CA . ALA A 1 191 ? 19.952 -4.807 -33.257 1.00 92.50 191 ALA A CA 1
ATOM 1524 C C . ALA A 1 191 ? 21.146 -4.767 -32.282 1.00 92.50 191 ALA A C 1
ATOM 1526 O O . ALA A 1 191 ? 21.576 -3.686 -31.885 1.00 92.50 191 ALA A O 1
ATOM 1527 N N . CYS A 1 192 ? 21.721 -5.920 -31.915 1.00 93.38 192 CYS A N 1
ATOM 1528 C CA . CYS A 1 192 ? 22.960 -5.972 -31.135 1.00 93.38 192 CYS A CA 1
ATOM 1529 C C . CYS A 1 192 ? 24.192 -5.497 -31.919 1.00 93.38 192 CYS A C 1
ATOM 1531 O O . CYS A 1 192 ? 25.233 -5.281 -31.304 1.00 93.38 192 CYS A O 1
ATOM 1533 N N . THR A 1 193 ? 24.090 -5.351 -33.242 1.00 88.56 193 THR A N 1
ATOM 1534 C CA . THR A 1 193 ? 25.160 -4.858 -34.118 1.00 88.56 193 THR A CA 1
ATOM 1535 C C . THR A 1 193 ? 24.688 -3.575 -34.811 1.00 88.56 193 THR A C 1
ATOM 1537 O O . THR A 1 193 ? 24.258 -3.622 -35.965 1.00 88.56 193 THR A O 1
ATOM 1540 N N . PRO A 1 194 ? 24.683 -2.429 -34.105 1.00 78.94 194 PRO A N 1
ATOM 1541 C CA . PRO A 1 194 ? 24.182 -1.184 -34.666 1.00 78.94 194 PRO A CA 1
ATOM 1542 C C . PRO A 1 194 ? 25.063 -0.699 -35.833 1.00 78.94 194 PRO A C 1
ATOM 1544 O O . PRO A 1 194 ? 26.293 -0.770 -35.757 1.00 78.94 194 PRO A O 1
ATOM 1547 N N . PRO A 1 195 ? 24.458 -0.182 -36.918 1.00 76.06 195 PRO A N 1
ATOM 1548 C CA . PRO A 1 195 ? 25.218 0.349 -38.038 1.00 76.06 195 PRO A CA 1
ATOM 1549 C C . PRO A 1 195 ? 25.994 1.604 -37.614 1.00 76.06 195 PRO A C 1
ATOM 1551 O O . PRO A 1 195 ? 25.417 2.540 -37.067 1.00 76.06 195 PRO A O 1
ATOM 1554 N N . GLY A 1 196 ? 27.300 1.623 -37.890 1.00 78.81 196 GLY A N 1
ATOM 1555 C CA . GLY A 1 196 ? 28.190 2.758 -37.604 1.00 78.81 196 GLY A CA 1
ATOM 1556 C C . GLY A 1 196 ? 29.118 2.576 -36.399 1.00 78.81 196 GLY A C 1
ATOM 1557 O O . GLY A 1 196 ? 30.076 3.334 -36.269 1.00 78.81 196 GLY A O 1
ATOM 1558 N N . GLU A 1 197 ? 28.909 1.554 -35.567 1.00 80.06 197 GLU A N 1
ATOM 1559 C CA . GLU A 1 197 ? 29.863 1.162 -34.524 1.00 80.06 197 GLU A CA 1
ATOM 1560 C C . GLU A 1 197 ? 30.728 0.005 -35.035 1.00 80.06 197 GLU A C 1
ATOM 1562 O O . GLU A 1 197 ? 30.242 -1.105 -35.237 1.00 80.06 197 GLU A O 1
ATOM 1567 N N . MET A 1 198 ? 32.015 0.264 -35.276 1.00 82.06 198 MET A N 1
ATOM 1568 C CA . MET A 1 198 ? 32.958 -0.735 -35.790 1.00 82.06 198 MET A CA 1
ATOM 1569 C C . MET A 1 198 ? 34.178 -0.872 -34.883 1.00 82.06 198 MET A C 1
ATOM 1571 O O . MET A 1 198 ? 34.617 0.084 -34.243 1.00 82.06 198 MET A O 1
ATOM 1575 N N . GLY A 1 199 ? 34.757 -2.070 -34.882 1.00 88.88 199 GLY A N 1
ATOM 1576 C CA . GLY A 1 199 ? 36.004 -2.386 -34.200 1.00 88.88 199 GLY A CA 1
ATOM 1577 C C . GLY A 1 199 ? 35.826 -3.319 -32.998 1.00 88.88 199 GLY A C 1
ATOM 1578 O O . GLY A 1 199 ? 34.703 -3.616 -32.585 1.00 88.88 199 GLY A O 1
ATOM 1579 N N . PRO A 1 200 ? 36.938 -3.750 -32.377 1.00 87.56 200 PRO A N 1
ATOM 1580 C CA . PRO A 1 200 ? 36.939 -4.860 -31.419 1.00 87.56 200 PRO A CA 1
ATOM 1581 C C . PRO A 1 200 ? 36.031 -4.662 -30.196 1.00 87.56 200 PRO A C 1
ATOM 1583 O O . PRO A 1 200 ? 35.536 -5.626 -29.610 1.00 87.56 200 PRO A O 1
ATOM 1586 N N . LEU A 1 201 ? 35.816 -3.408 -29.784 1.00 87.25 201 LEU A N 1
ATOM 1587 C CA . LEU A 1 201 ? 34.940 -3.081 -28.661 1.00 87.25 201 LEU A CA 1
ATOM 1588 C C . LEU A 1 201 ? 33.456 -3.235 -29.027 1.00 87.25 201 LEU A C 1
ATOM 1590 O O . LEU A 1 201 ? 32.689 -3.757 -28.216 1.00 87.25 201 LEU A O 1
ATOM 1594 N N . ALA A 1 202 ? 33.077 -2.833 -30.244 1.00 88.12 202 ALA A N 1
ATOM 1595 C CA . ALA A 1 202 ? 31.726 -2.996 -30.774 1.00 88.12 202 ALA A CA 1
ATOM 1596 C C . ALA A 1 202 ? 31.405 -4.483 -30.989 1.00 88.12 202 ALA A C 1
ATOM 1598 O O . ALA A 1 202 ? 30.360 -4.955 -30.544 1.00 88.12 202 ALA A O 1
ATOM 1599 N N . ASP A 1 203 ? 32.352 -5.254 -31.534 1.00 89.12 203 ASP A N 1
ATOM 1600 C CA . ASP A 1 203 ? 32.201 -6.703 -31.730 1.00 89.12 203 ASP A CA 1
ATOM 1601 C C . ASP A 1 203 ? 31.994 -7.437 -30.400 1.00 89.12 203 ASP A C 1
ATOM 1603 O O . ASP A 1 203 ? 31.099 -8.277 -30.256 1.00 89.12 203 ASP A O 1
ATOM 1607 N N . ARG A 1 204 ? 32.777 -7.071 -29.375 1.00 91.81 204 ARG A N 1
ATOM 1608 C CA . ARG A 1 204 ? 32.613 -7.607 -28.019 1.00 91.81 204 ARG A CA 1
ATOM 1609 C C . ARG A 1 204 ? 31.249 -7.242 -27.430 1.00 91.81 204 ARG A C 1
ATOM 1611 O O . ARG A 1 204 ? 30.620 -8.092 -26.797 1.00 91.81 204 ARG A O 1
ATOM 1618 N N . ALA A 1 205 ? 30.795 -6.000 -27.601 1.00 91.44 205 ALA A N 1
ATOM 1619 C CA . ALA A 1 205 ? 29.494 -5.560 -27.107 1.00 91.44 205 ALA A CA 1
ATOM 1620 C C . ALA A 1 205 ? 28.346 -6.312 -27.798 1.00 91.44 205 ALA A C 1
ATOM 1622 O O . ALA A 1 205 ? 27.433 -6.775 -27.112 1.00 91.44 205 ALA A O 1
ATOM 1623 N N . ALA A 1 206 ? 28.432 -6.514 -29.114 1.00 94.31 206 ALA A N 1
ATOM 1624 C CA . ALA A 1 206 ? 27.459 -7.276 -29.887 1.00 94.31 206 ALA A CA 1
ATOM 1625 C C . ALA A 1 206 ? 27.385 -8.738 -29.425 1.00 94.31 206 ALA A C 1
ATOM 1627 O O . ALA A 1 206 ? 26.297 -9.232 -29.123 1.00 94.31 206 ALA A O 1
ATOM 1628 N N . ALA A 1 207 ? 28.534 -9.412 -29.292 1.00 94.00 207 ALA A N 1
ATOM 1629 C CA . ALA A 1 207 ? 28.601 -10.787 -28.798 1.00 94.00 207 ALA A CA 1
ATOM 1630 C C . ALA A 1 207 ? 28.014 -10.916 -27.382 1.00 94.00 207 ALA A C 1
ATOM 1632 O O . ALA A 1 207 ? 27.197 -11.801 -27.124 1.00 94.00 207 ALA A O 1
ATOM 1633 N N . ARG A 1 208 ? 28.364 -9.989 -26.478 1.00 95.25 208 ARG A N 1
ATOM 1634 C CA . ARG A 1 208 ? 27.819 -9.937 -25.114 1.00 95.25 208 ARG A CA 1
ATOM 1635 C C . ARG A 1 208 ? 26.301 -9.758 -25.118 1.00 95.25 208 ARG A C 1
ATOM 1637 O O . ARG A 1 208 ? 25.604 -10.486 -24.419 1.00 95.25 208 ARG A O 1
ATOM 1644 N N . ASN A 1 209 ? 25.784 -8.792 -25.875 1.00 95.88 209 ASN A N 1
ATOM 1645 C CA . ASN A 1 209 ? 24.355 -8.482 -25.890 1.00 95.88 209 ASN A CA 1
ATOM 1646 C C . ASN A 1 209 ? 23.534 -9.650 -26.468 1.00 95.88 209 ASN A C 1
ATOM 1648 O O . ASN A 1 209 ? 22.511 -10.011 -25.890 1.00 95.88 209 ASN A O 1
ATOM 1652 N N . ARG A 1 210 ? 24.020 -10.305 -27.534 1.00 96.19 210 ARG A N 1
ATOM 1653 C CA . ARG A 1 210 ? 23.397 -11.525 -28.080 1.00 96.19 210 ARG A CA 1
ATOM 1654 C C . ARG A 1 210 ? 23.377 -12.660 -27.060 1.00 96.19 210 ARG A C 1
ATOM 1656 O O . ARG A 1 210 ? 22.343 -13.294 -26.889 1.00 96.19 210 ARG A O 1
ATOM 1663 N N . ALA A 1 211 ? 24.485 -12.889 -26.352 1.00 96.12 211 ALA A N 1
ATOM 1664 C CA . ALA A 1 211 ? 24.554 -13.919 -25.316 1.00 96.12 211 ALA A CA 1
ATOM 1665 C C . ALA A 1 211 ? 23.563 -13.657 -24.168 1.00 96.12 211 ALA A C 1
ATOM 1667 O O . ALA A 1 211 ? 22.903 -14.585 -23.708 1.00 96.12 211 ALA A O 1
ATOM 1668 N N . ILE A 1 212 ? 23.410 -12.397 -23.742 1.00 95.50 212 ILE A N 1
ATOM 1669 C CA . ILE A 1 212 ? 22.405 -12.007 -22.741 1.00 95.50 212 ILE A CA 1
ATOM 1670 C C . ILE A 1 212 ? 20.989 -12.308 -23.251 1.00 95.50 212 ILE A C 1
ATOM 1672 O O . ILE A 1 212 ? 20.191 -12.867 -22.503 1.00 95.50 212 ILE A O 1
ATOM 1676 N N . PHE A 1 213 ? 20.671 -11.976 -24.507 1.00 95.31 213 PHE A N 1
ATOM 1677 C CA . PHE A 1 213 ? 19.349 -12.261 -25.070 1.00 95.31 213 PHE A CA 1
ATOM 1678 C C . PHE A 1 213 ? 19.044 -13.757 -25.133 1.00 95.31 213 PHE A C 1
ATOM 1680 O O . PHE A 1 213 ? 17.969 -14.150 -24.688 1.00 95.31 213 PHE A O 1
ATOM 1687 N N . TRP A 1 214 ? 19.982 -14.583 -25.604 1.00 95.38 214 TRP A N 1
ATOM 1688 C CA . TRP A 1 214 ? 19.826 -16.042 -25.602 1.00 95.38 214 TRP A CA 1
ATOM 1689 C C . TRP A 1 214 ? 19.634 -16.598 -24.195 1.00 95.38 214 TRP A C 1
ATOM 1691 O O . TRP A 1 214 ? 18.696 -17.352 -23.956 1.00 95.38 214 TRP A O 1
ATOM 1701 N N . LEU A 1 215 ? 20.447 -16.151 -23.234 1.00 95.94 215 LEU A N 1
ATOM 1702 C CA . LEU A 1 215 ? 20.317 -16.578 -21.845 1.00 95.94 215 LEU A CA 1
ATOM 1703 C C . LEU A 1 215 ? 18.921 -16.263 -21.290 1.00 95.94 215 LEU A C 1
ATOM 1705 O O . LEU A 1 215 ? 18.289 -17.129 -20.690 1.00 95.94 215 LEU A O 1
ATOM 1709 N N . LEU A 1 216 ? 18.423 -15.041 -21.498 1.00 93.44 216 LEU A N 1
ATOM 1710 C CA . LEU A 1 216 ? 17.094 -14.636 -21.035 1.00 93.44 216 LEU A CA 1
ATOM 1711 C C . LEU A 1 216 ? 15.970 -15.407 -21.742 1.00 93.44 216 LEU A C 1
ATOM 1713 O O . LEU A 1 216 ? 14.999 -15.777 -21.082 1.00 93.44 216 LEU A O 1
ATOM 1717 N N . TYR A 1 217 ? 16.097 -15.644 -23.052 1.00 91.62 217 TYR A N 1
ATOM 1718 C CA . TYR A 1 217 ? 15.087 -16.326 -23.864 1.00 91.62 217 TYR A CA 1
ATOM 1719 C C . TYR A 1 217 ? 14.969 -17.812 -23.508 1.00 91.62 217 TYR A C 1
ATOM 1721 O O . TYR A 1 217 ? 13.864 -18.288 -23.255 1.00 91.62 217 TYR A O 1
ATOM 1729 N N . ASP A 1 218 ? 16.097 -18.515 -23.395 1.00 91.81 218 ASP A N 1
ATOM 1730 C CA . ASP A 1 218 ? 16.112 -19.964 -23.172 1.00 91.81 218 ASP A CA 1
ATOM 1731 C C . ASP A 1 218 ? 15.790 -20.341 -21.724 1.00 91.81 218 ASP A C 1
ATOM 1733 O O . ASP A 1 218 ? 15.174 -21.374 -21.461 1.00 91.81 218 ASP A O 1
ATOM 1737 N N . THR A 1 219 ? 16.223 -19.521 -20.761 1.00 92.56 219 THR A N 1
ATOM 1738 C CA . THR A 1 219 ? 16.156 -19.891 -19.337 1.00 92.56 219 THR A CA 1
ATOM 1739 C C . THR A 1 219 ? 15.055 -19.172 -18.562 1.00 92.56 219 THR A C 1
ATOM 1741 O O . THR A 1 219 ? 14.646 -19.643 -17.500 1.00 92.56 219 THR A O 1
ATOM 1744 N N . GLY A 1 220 ? 14.574 -18.023 -19.047 1.00 86.81 220 GLY A N 1
ATOM 1745 C CA . GLY A 1 220 ? 13.561 -17.222 -18.355 1.00 86.81 220 GLY A CA 1
ATOM 1746 C C . GLY A 1 220 ? 13.998 -16.676 -16.987 1.00 86.81 220 GLY A C 1
ATOM 1747 O O . GLY A 1 220 ? 13.139 -16.327 -16.167 1.00 86.81 220 GLY A O 1
ATOM 1748 N N . ILE A 1 221 ? 15.308 -16.619 -16.716 1.00 89.88 221 ILE A N 1
ATOM 1749 C CA . ILE A 1 221 ? 15.854 -16.051 -15.477 1.00 89.88 221 ILE A CA 1
ATOM 1750 C C . ILE A 1 221 ? 15.497 -14.561 -15.342 1.00 89.88 221 ILE A C 1
ATOM 1752 O O . ILE A 1 221 ? 15.309 -13.855 -16.335 1.00 89.88 221 ILE A O 1
ATOM 1756 N N . ARG A 1 222 ? 15.371 -14.091 -14.097 1.00 76.94 222 ARG A N 1
ATOM 1757 C CA . ARG A 1 222 ? 15.030 -12.705 -13.743 1.00 76.94 222 ARG A CA 1
ATOM 1758 C C . ARG A 1 222 ? 16.098 -12.077 -12.873 1.00 76.94 222 ARG A C 1
ATOM 1760 O O . ARG A 1 222 ? 16.624 -12.810 -12.009 1.00 76.94 222 ARG A O 1
#

Sequence (222 aa):
MGSEQSKQPSKQMTEARAAAQRAKLNAQAAERRRTAEKTSKTKRANGKQGQRDLLTKRRAQTTMVRAIEDYLADHEGSNHSPKTLQWHQTALGLLRTFLEQERGVTLVGEVDAADLSAWFASLRKTPGSRGKPRAERTVQTYARSARAFLHWLVRREIIERSPFDKLSLPKVGKPLIRIIEPEEFERLLLACTPPGEMGPLADRAAARNRAIFWLLYDTGIR

Foldseek 3Di:
DDDDDDDDPDPVVVVVVVVVVVVVVVVVVVVVVVVVVVVVVVVVVVVVVVLVVVLVVLQVPAWLVNLLVVVLVVCVVVPDDPVLSVLLCVLSVLLQCQCCPVVVDTTNAPDALVSVVVSLVVLQVDADPVRHGDDPVSSVSSVVSLQVSQVVCCVVSNHVDRNCVVYDDDDDDDPPPDDQDPVNLVVQLVVLQDPPDDDDVSVVSSVVSNVVSCCCVVPVDD

pLDDT: mean 83.06, std 12.87, range [41.69, 96.88]